Protein AF-A0A1I6ERL6-F1 (afdb_monomer)

Solvent-accessible surface area (backbone atoms only — not comparable to full-atom values): 14043 Å² total; per-residue (Å²): 137,80,92,79,89,78,83,83,81,76,77,77,78,77,74,72,78,71,69,75,66,58,56,30,31,40,30,55,64,28,15,36,24,80,76,56,27,29,33,35,74,80,59,63,54,65,22,35,29,27,46,30,34,65,83,80,44,44,41,40,85,73,50,71,47,82,66,47,78,52,82,74,87,68,70,66,38,72,46,65,22,58,48,33,39,61,53,48,76,40,65,70,61,90,90,59,60,63,69,61,50,42,53,52,53,15,59,40,18,32,42,38,28,37,47,18,27,70,46,43,48,43,65,61,64,59,41,52,53,48,52,50,50,51,38,48,75,74,69,46,59,60,58,73,77,60,33,34,84,42,93,46,36,32,39,40,30,30,40,22,30,29,13,22,56,42,41,44,34,27,42,78,85,41,76,28,32,44,44,86,31,74,39,80,47,73,79,55,98,86,45,66,41,31,39,24,25,60,43,69,62,54,42,76,56,62,92,90,52,46,24,91,70,24,47,34,33,16,28,38,70,46,49,25,36,47,36,63,48,88,98,49,98,52,78,41,68,44,78,53,92,67,77,67,73,56,50,29,60,13,58,73,65,51,126

pLDDT: mean 83.96, std 15.06, range [31.45, 97.5]

Foldseek 3Di:
DDDDDDDDPPPPPPPPPPPPFQEKAKEQQQWQFPFAGGFDPPLDDAQFKWKAQQVVRAIGTQDRWDFAWDDDDWFFAKIKGAQIALIDIDSDDPPDDPVLVRRQQSNQKMKIFHSKTKTFTDPVQVRVQVVCVVCVVVVHDCCVRQVLVDPRIKMKGFGMFIFGQWMFMDGNNDTQLDQADWDWTDSPPRDIHIYGHNDRLIQPADPPDHSVRGRGRHTHIFMWRFYDDPPDPDTGTHGDPDPCSSNSVNVVNYD

Secondary structure (DSSP, 8-state):
------------------PPPPEEEEE-TT-EETTTEEE-TT-PPTTEEEEEETTTTEEEEEEE---EEESSSPPPEEEEEES-B--EEESPPTTS-HHHHHHHHHHHEEEEEEEEEEEEEE-HHHHHHHHHHHHHHTT--HHHHTTTT-TTEEEEEEEEEEE-SEEEEEETTEE--STT-EEEEEEETTEEEEEEESS-----PPTT--TTTSPEEEEEEEEEEEEEPTT-S-EEEEE----GGGHHHHHHH--

Sequence (255 aa):
MLKTFCILACALAASGCVKPAERVTANFQYSNAGNLGTQNAGLFEPGSLFLWDTETNALNFVDVLELTPVGGAPVPADISSSNVASIELSGVPVGANDALIEASVGAMSSFIAKSAVREDYGRLVSALAGYVTELVEDGADPDILLRTRDPDARLVLIRSAVRAKESELRIGGVDASSPDSVVSITLGDGLSLTVRAGSNTSCGVPEGSTAQTSPACFFNVSVFDPEYVEGTPKLQFLQGGTPLDSLAAAFRGVR

Radius of gyration: 25.12 Å; Cα contacts (8 Å, |Δi|>4): 560; chains: 1; bounding box: 57×50×108 Å

Structure (mmCIF, N/CA/C/O backbone):
data_AF-A0A1I6ERL6-F1
#
_entry.id   AF-A0A1I6E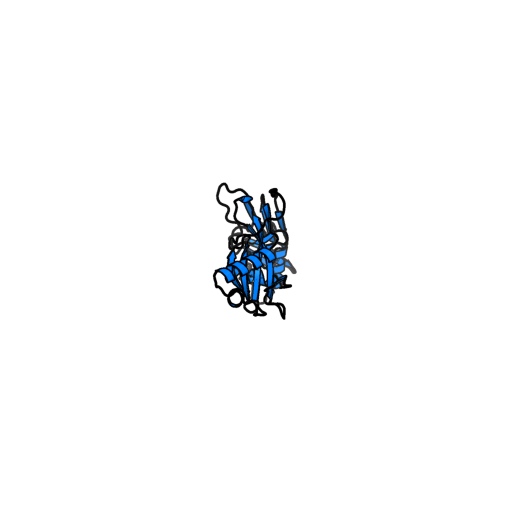RL6-F1
#
loop_
_atom_site.group_PDB
_atom_site.id
_atom_site.type_symbol
_atom_site.label_atom_id
_atom_site.label_alt_id
_atom_site.label_comp_id
_atom_site.label_asym_id
_atom_site.label_entity_id
_atom_site.label_seq_id
_atom_site.pdbx_PDB_ins_code
_atom_site.Cartn_x
_atom_site.Cartn_y
_atom_site.Cartn_z
_atom_site.occupancy
_atom_site.B_iso_or_equiv
_atom_site.auth_seq_id
_atom_site.auth_comp_id
_atom_site.auth_asym_id
_atom_site.auth_atom_id
_atom_site.pdbx_PDB_model_num
ATOM 1 N N . MET A 1 1 ? 31.893 -26.182 -78.649 1.00 38.59 1 MET A N 1
ATOM 2 C CA . MET A 1 1 ? 32.782 -25.631 -77.597 1.00 38.59 1 MET A C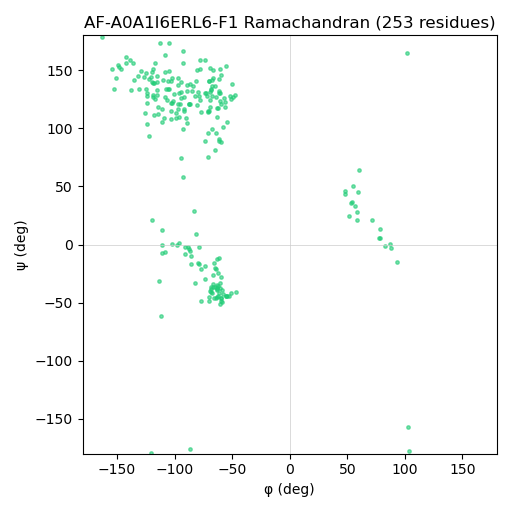A 1
ATOM 3 C C . MET A 1 1 ? 32.577 -24.125 -77.650 1.00 38.59 1 MET A C 1
ATOM 5 O O . MET A 1 1 ? 32.699 -23.594 -78.736 1.00 38.59 1 MET A O 1
ATOM 9 N N . LEU A 1 2 ? 32.080 -23.411 -76.647 1.00 31.45 2 LEU A N 1
ATOM 10 C CA . LEU A 1 2 ? 32.431 -23.391 -75.232 1.00 31.45 2 LEU A CA 1
ATOM 11 C C . LEU A 1 2 ? 31.177 -22.956 -74.441 1.00 31.45 2 LEU A C 1
ATOM 13 O O . LEU A 1 2 ? 30.476 -22.036 -74.853 1.00 31.45 2 LEU A O 1
ATOM 17 N N . LYS A 1 3 ? 30.864 -23.668 -73.355 1.00 36.56 3 LYS A N 1
ATOM 18 C CA . LYS A 1 3 ? 29.782 -23.341 -72.416 1.00 36.56 3 LYS A CA 1
ATOM 19 C C . LYS A 1 3 ? 30.275 -22.232 -71.485 1.00 36.56 3 LYS A C 1
ATOM 21 O O . LYS A 1 3 ? 31.294 -22.440 -70.835 1.00 36.56 3 LYS A O 1
ATOM 26 N N . THR A 1 4 ? 29.525 -21.143 -71.348 1.00 39.53 4 THR A N 1
ATOM 27 C CA . THR A 1 4 ? 29.740 -20.168 -70.271 1.00 39.53 4 THR A CA 1
ATOM 28 C C . THR A 1 4 ? 28.442 -20.005 -69.495 1.00 39.53 4 THR A C 1
ATOM 30 O O . THR A 1 4 ? 27.481 -19.398 -69.958 1.00 39.53 4 THR A O 1
ATOM 33 N N . PHE A 1 5 ? 28.430 -20.637 -68.323 1.00 42.81 5 PHE A N 1
ATOM 34 C CA . PHE A 1 5 ? 27.488 -20.419 -67.235 1.00 42.81 5 PHE A CA 1
ATOM 35 C C . PHE A 1 5 ? 27.669 -18.991 -66.710 1.00 42.81 5 PHE A C 1
ATOM 37 O O . PHE A 1 5 ? 28.780 -18.632 -66.327 1.00 42.81 5 PHE A O 1
ATOM 44 N N . CYS A 1 6 ? 26.593 -18.208 -66.632 1.00 37.62 6 CYS A N 1
ATOM 45 C CA . CYS A 1 6 ? 26.567 -17.006 -65.805 1.00 37.62 6 CYS A CA 1
ATOM 46 C C . CYS A 1 6 ? 25.544 -17.216 -64.690 1.00 37.62 6 CYS A C 1
ATOM 48 O O . CYS A 1 6 ? 24.374 -17.510 -64.926 1.00 37.62 6 CYS A O 1
ATOM 50 N N . ILE A 1 7 ? 26.079 -17.169 -63.478 1.00 41.75 7 ILE A N 1
ATOM 51 C CA . ILE A 1 7 ? 25.496 -17.588 -62.214 1.00 41.75 7 ILE A CA 1
ATOM 52 C C . ILE A 1 7 ? 24.361 -16.638 -61.828 1.00 41.75 7 ILE A C 1
ATOM 54 O O . ILE A 1 7 ? 24.549 -15.427 -61.725 1.00 41.75 7 ILE A O 1
ATOM 58 N N . LEU A 1 8 ? 23.185 -17.222 -61.608 1.00 39.50 8 LEU A N 1
ATOM 59 C CA . LEU A 1 8 ? 22.013 -16.585 -61.027 1.00 39.50 8 LEU A CA 1
ATOM 60 C C . LEU A 1 8 ? 22.330 -16.257 -59.557 1.00 39.50 8 LEU A C 1
ATOM 62 O O . LEU A 1 8 ? 22.298 -17.134 -58.695 1.00 39.50 8 LEU A O 1
ATOM 66 N N . ALA A 1 9 ? 22.696 -15.006 -59.276 1.00 39.81 9 ALA A N 1
ATOM 67 C CA . ALA A 1 9 ? 22.888 -14.511 -57.918 1.00 39.81 9 ALA A CA 1
ATOM 68 C C . ALA A 1 9 ? 21.516 -14.338 -57.249 1.00 39.81 9 ALA A C 1
ATOM 70 O O . ALA A 1 9 ? 20.881 -13.289 -57.329 1.00 39.81 9 ALA A O 1
ATOM 71 N N . CYS A 1 10 ? 21.044 -15.408 -56.612 1.00 38.19 10 CYS A N 1
ATOM 72 C CA . CYS A 1 10 ? 19.901 -15.374 -55.715 1.00 38.19 10 CYS A CA 1
ATOM 73 C C . CYS A 1 10 ? 20.340 -14.632 -54.444 1.00 38.19 10 CYS A C 1
ATOM 75 O O . CYS A 1 10 ? 20.978 -15.208 -53.563 1.00 38.19 10 CYS A O 1
ATOM 77 N N . ALA A 1 11 ? 20.058 -13.331 -54.381 1.00 42.56 11 ALA A N 1
ATOM 78 C CA . ALA A 1 11 ? 20.191 -12.549 -53.163 1.00 42.56 11 ALA A CA 1
ATOM 79 C C . ALA A 1 11 ? 19.196 -13.102 -52.132 1.00 42.56 11 ALA A C 1
ATOM 81 O O . ALA A 1 11 ? 18.008 -12.784 -52.150 1.00 42.56 11 ALA A O 1
ATOM 82 N N . LEU A 1 12 ? 19.688 -13.983 -51.261 1.00 46.19 12 LEU A N 1
ATOM 83 C CA . LEU A 1 12 ? 19.030 -14.377 -50.024 1.00 46.19 12 LEU A CA 1
ATOM 84 C C . LEU A 1 12 ? 18.893 -13.125 -49.155 1.00 46.19 12 LEU A C 1
ATOM 86 O O . LEU A 1 12 ? 19.776 -12.784 -48.371 1.00 46.19 12 LEU A O 1
ATOM 90 N N . ALA A 1 13 ? 17.767 -12.432 -49.307 1.00 42.91 13 ALA A N 1
ATOM 91 C CA . ALA A 1 13 ? 17.236 -11.558 -48.282 1.00 42.91 13 ALA A CA 1
ATOM 92 C C . ALA A 1 13 ? 16.859 -12.440 -47.084 1.00 42.91 13 ALA A C 1
ATOM 94 O O . ALA A 1 13 ? 15.709 -12.836 -46.911 1.00 42.91 13 ALA A O 1
ATOM 95 N N . ALA A 1 14 ? 17.850 -12.781 -46.262 1.00 41.59 14 ALA A N 1
ATOM 96 C CA . ALA A 1 14 ? 17.614 -13.193 -44.893 1.00 41.59 14 ALA A CA 1
ATOM 97 C C . ALA A 1 14 ? 17.180 -11.940 -44.123 1.00 41.59 14 ALA A C 1
ATOM 99 O O . ALA A 1 14 ? 17.954 -11.333 -43.386 1.00 41.59 14 ALA A O 1
ATOM 100 N N . SER A 1 15 ? 15.930 -11.520 -44.333 1.00 42.66 15 SER A N 1
ATOM 101 C CA . SER A 1 15 ? 15.213 -10.735 -43.343 1.00 42.66 15 SER A CA 1
ATOM 102 C C . SER A 1 15 ? 15.110 -11.625 -42.112 1.00 42.66 15 SER A C 1
ATOM 104 O O . SER A 1 15 ? 14.188 -12.431 -41.985 1.00 42.66 15 SER A O 1
ATOM 106 N N . GLY A 1 16 ? 16.113 -11.546 -41.238 1.00 38.44 16 GLY A N 1
ATOM 107 C CA . GLY A 1 16 ? 15.975 -12.025 -39.880 1.00 38.44 16 GLY A CA 1
ATOM 108 C C . GLY A 1 16 ? 14.757 -11.315 -39.316 1.00 38.44 16 GLY A C 1
ATOM 109 O O . GLY A 1 16 ? 14.804 -10.112 -39.067 1.00 38.44 16 GLY A O 1
ATOM 110 N N . CYS A 1 17 ? 13.646 -12.039 -39.188 1.00 40.00 17 CYS A N 1
ATOM 111 C CA . CYS A 1 17 ? 12.559 -11.639 -38.320 1.00 40.00 17 CYS A CA 1
ATOM 112 C C . CYS A 1 17 ? 13.166 -11.556 -36.923 1.00 40.00 17 CYS A C 1
ATOM 114 O O . CYS A 1 17 ? 13.200 -12.545 -36.193 1.00 40.00 17 CYS A O 1
ATOM 116 N N . VAL A 1 18 ? 13.703 -10.387 -36.574 1.00 42.88 18 VAL A N 1
ATOM 117 C CA . VAL A 1 18 ? 13.891 -10.003 -35.186 1.00 42.88 18 VAL A CA 1
ATOM 118 C C . VAL A 1 18 ? 12.483 -10.074 -34.628 1.00 42.88 18 VAL A C 1
ATOM 120 O O . VAL A 1 18 ? 11.646 -9.227 -34.945 1.00 42.88 18 VAL A O 1
ATOM 123 N N . LYS A 1 19 ? 12.173 -11.165 -33.917 1.00 46.22 19 LYS A N 1
ATOM 124 C CA . LYS A 1 19 ? 10.934 -11.231 -33.153 1.00 46.22 19 LYS A CA 1
ATOM 125 C C . LYS A 1 19 ? 10.919 -9.946 -32.325 1.00 46.22 19 LYS A C 1
ATOM 127 O O . LYS A 1 19 ? 11.936 -9.664 -31.685 1.00 46.22 19 LYS A O 1
ATOM 132 N N . PRO A 1 20 ? 9.860 -9.125 -32.409 1.00 51.41 20 PRO A N 1
ATOM 133 C CA . PRO A 1 20 ? 9.780 -7.944 -31.569 1.00 51.41 20 PRO A CA 1
ATOM 134 C C . PRO A 1 20 ? 10.014 -8.414 -30.137 1.00 51.41 20 PRO A C 1
ATOM 136 O O . PRO A 1 20 ? 9.409 -9.405 -29.726 1.00 51.41 20 PRO A O 1
ATOM 139 N N . ALA A 1 21 ? 10.960 -7.776 -29.447 1.00 56.09 21 ALA A N 1
ATOM 140 C CA . ALA A 1 21 ? 11.287 -8.134 -28.079 1.00 56.09 21 ALA A CA 1
ATOM 141 C C . ALA A 1 21 ? 9.984 -8.212 -27.280 1.00 56.09 21 ALA A C 1
ATOM 143 O O . ALA A 1 21 ? 9.148 -7.303 -27.363 1.00 56.09 21 ALA A O 1
ATOM 144 N N . GLU A 1 22 ? 9.775 -9.339 -26.605 1.00 65.88 22 GLU A N 1
ATOM 145 C CA . GLU A 1 22 ? 8.557 -9.575 -25.845 1.00 65.88 22 GLU A CA 1
ATOM 146 C C . GLU A 1 22 ? 8.452 -8.476 -24.785 1.00 65.88 22 GLU A C 1
ATOM 148 O O . GLU A 1 22 ? 9.386 -8.227 -24.016 1.00 65.88 22 GLU A O 1
ATOM 153 N N . ARG A 1 23 ? 7.347 -7.727 -24.848 1.00 81.75 23 ARG A N 1
ATOM 154 C CA . ARG A 1 23 ? 7.124 -6.558 -24.003 1.00 81.75 23 ARG A CA 1
ATOM 155 C C . ARG A 1 23 ? 6.445 -7.010 -22.725 1.00 81.75 23 ARG A C 1
ATOM 157 O O . ARG A 1 23 ? 5.244 -7.265 -22.729 1.00 81.75 23 ARG A O 1
ATOM 164 N N . VAL A 1 24 ? 7.215 -7.057 -21.648 1.00 89.38 24 VAL A N 1
ATOM 165 C CA . VAL A 1 24 ? 6.688 -7.249 -20.299 1.00 89.38 24 VAL A CA 1
ATOM 166 C C . VAL A 1 24 ? 6.277 -5.888 -19.749 1.00 89.38 24 VAL A C 1
ATOM 168 O O . VAL A 1 24 ? 7.022 -4.912 -19.838 1.00 89.38 24 VAL A O 1
ATOM 171 N N . THR A 1 25 ? 5.079 -5.811 -19.187 1.00 91.56 25 THR A N 1
ATOM 172 C CA . THR A 1 25 ? 4.603 -4.618 -18.485 1.00 91.56 25 THR A CA 1
ATOM 173 C C . THR A 1 25 ? 4.686 -4.873 -16.987 1.00 91.56 25 THR A C 1
ATOM 175 O O . THR A 1 25 ? 4.088 -5.827 -16.495 1.00 91.56 25 THR A O 1
ATOM 178 N N . ALA A 1 26 ? 5.437 -4.029 -16.281 1.00 92.19 26 ALA A N 1
ATOM 179 C CA . ALA A 1 26 ? 5.648 -4.104 -14.842 1.00 92.19 26 ALA A CA 1
ATOM 180 C C . ALA A 1 26 ? 4.802 -3.045 -14.124 1.00 92.19 26 ALA A C 1
ATOM 182 O O . ALA A 1 26 ? 5.014 -1.843 -14.300 1.00 92.19 26 ALA A O 1
ATOM 183 N N . ASN A 1 27 ? 3.836 -3.486 -13.326 1.00 92.38 27 ASN A N 1
ATOM 184 C CA . ASN A 1 27 ? 2.996 -2.640 -12.492 1.00 92.38 27 ASN A CA 1
ATOM 185 C C . ASN A 1 27 ? 3.617 -2.494 -11.094 1.00 92.38 27 ASN A C 1
ATOM 187 O O . ASN A 1 27 ? 3.726 -3.454 -10.329 1.00 92.38 27 ASN A O 1
ATOM 191 N N . PHE A 1 28 ? 4.009 -1.263 -10.768 1.00 92.94 28 PHE A N 1
ATOM 192 C CA . PHE A 1 28 ? 4.657 -0.905 -9.506 1.00 92.94 28 PHE A CA 1
ATOM 193 C C . PHE A 1 28 ? 3.679 -0.372 -8.453 1.00 92.94 28 PHE A C 1
ATOM 195 O O . PHE A 1 28 ? 4.112 -0.011 -7.355 1.00 92.94 28 PHE A O 1
ATOM 202 N N . GLN A 1 29 ? 2.378 -0.316 -8.753 1.00 92.31 29 GLN A N 1
ATOM 203 C CA . GLN A 1 29 ? 1.368 0.047 -7.762 1.00 92.31 29 GLN A CA 1
ATOM 204 C C . GLN A 1 29 ? 1.446 -0.913 -6.575 1.00 92.31 29 GLN A C 1
ATOM 206 O O . GLN A 1 29 ? 1.414 -2.132 -6.767 1.00 92.31 29 GLN A O 1
ATOM 211 N N . TYR A 1 30 ? 1.589 -0.359 -5.368 1.00 93.56 30 TYR A N 1
ATOM 212 C CA . TYR A 1 30 ? 1.764 -1.115 -4.121 1.00 93.56 30 TYR A CA 1
ATOM 213 C C . TYR A 1 30 ? 2.986 -2.046 -4.090 1.00 93.56 30 TYR A C 1
ATOM 215 O O . TYR A 1 30 ? 3.044 -2.975 -3.290 1.00 93.56 30 TYR A O 1
ATOM 223 N N . SER A 1 31 ? 3.987 -1.794 -4.936 1.00 93.94 31 SER A N 1
ATOM 224 C CA . SER A 1 31 ? 5.282 -2.474 -4.835 1.00 93.94 31 SER A CA 1
ATOM 225 C C . SER A 1 31 ? 6.014 -2.080 -3.549 1.00 93.94 31 SER A C 1
ATOM 227 O O . SER A 1 31 ? 5.847 -0.969 -3.036 1.00 93.94 31 SER A O 1
ATOM 229 N N . ASN A 1 32 ? 6.829 -2.990 -3.016 1.00 93.44 32 ASN A N 1
ATOM 230 C CA . ASN A 1 32 ? 7.577 -2.772 -1.784 1.00 93.44 32 ASN A CA 1
ATOM 231 C C . ASN A 1 32 ? 8.995 -2.284 -2.093 1.00 93.44 32 ASN A C 1
ATOM 233 O O . ASN A 1 32 ? 9.781 -2.963 -2.754 1.00 93.44 32 ASN A O 1
ATOM 237 N N . ALA A 1 33 ? 9.329 -1.104 -1.587 1.00 92.81 33 ALA A N 1
ATOM 238 C CA . ALA A 1 33 ? 10.652 -0.516 -1.645 1.00 92.81 33 ALA A CA 1
ATOM 239 C C . ALA A 1 33 ? 11.233 -0.490 -0.227 1.00 92.81 33 ALA A C 1
ATOM 241 O O . ALA A 1 33 ? 10.828 0.341 0.579 1.00 92.81 33 ALA A O 1
ATOM 242 N N . GLY A 1 34 ? 12.189 -1.369 0.091 1.00 88.50 34 GLY A N 1
ATOM 243 C CA . GLY A 1 34 ? 12.618 -1.635 1.474 1.00 88.50 34 GLY A CA 1
ATOM 244 C C . GLY A 1 34 ? 12.884 -0.407 2.363 1.00 88.50 34 GLY A C 1
ATOM 245 O O . GLY A 1 34 ? 12.458 -0.382 3.515 1.00 88.50 34 GLY A O 1
ATOM 246 N N . ASN A 1 35 ? 13.522 0.648 1.841 1.00 88.81 35 ASN A N 1
ATOM 247 C CA . ASN A 1 35 ? 13.789 1.866 2.620 1.00 88.81 35 ASN A CA 1
ATOM 248 C C . ASN A 1 35 ? 12.640 2.876 2.631 1.00 88.81 35 ASN A C 1
ATOM 250 O O . ASN A 1 35 ? 12.720 3.844 3.375 1.00 88.81 35 ASN A O 1
ATOM 254 N N . LEU A 1 36 ? 11.601 2.719 1.817 1.00 93.12 36 LEU A N 1
ATOM 255 C CA . LEU A 1 36 ? 10.492 3.671 1.674 1.00 93.12 36 LEU A CA 1
ATOM 256 C C . LEU A 1 36 ? 9.164 3.093 2.187 1.00 93.12 36 LEU A C 1
ATOM 258 O O . LEU A 1 36 ? 8.353 3.832 2.739 1.00 93.12 36 LEU A O 1
ATOM 262 N N . GLY A 1 37 ? 8.981 1.781 2.069 1.00 93.56 37 GLY A N 1
ATOM 263 C CA . GLY A 1 37 ? 7.737 1.066 2.314 1.00 93.56 37 GLY A CA 1
ATOM 264 C C . GLY A 1 37 ? 7.025 0.688 1.014 1.00 93.56 37 GLY A C 1
ATOM 265 O O . GLY A 1 37 ? 7.630 0.575 -0.050 1.00 93.56 37 GLY A O 1
ATOM 266 N N . THR A 1 38 ? 5.719 0.483 1.110 1.00 94.38 38 THR A N 1
ATOM 267 C CA . THR A 1 38 ? 4.823 0.164 -0.006 1.00 94.38 38 THR A CA 1
ATOM 268 C C . THR A 1 38 ? 4.471 1.431 -0.780 1.00 94.38 38 THR A C 1
ATOM 270 O O . THR A 1 38 ? 4.098 2.429 -0.167 1.00 94.38 38 THR A O 1
ATOM 273 N N . GLN A 1 39 ? 4.579 1.412 -2.111 1.00 93.94 39 GLN A N 1
ATOM 274 C CA . GLN A 1 39 ? 4.168 2.531 -2.963 1.00 93.94 39 GLN A CA 1
ATOM 275 C C . GLN A 1 39 ? 2.665 2.797 -2.800 1.00 93.94 39 GLN A C 1
ATOM 277 O O . GLN A 1 39 ? 1.842 1.888 -2.868 1.00 93.94 39 GLN A O 1
ATOM 282 N N . ASN A 1 40 ? 2.298 4.055 -2.577 1.00 93.62 40 ASN A N 1
ATOM 283 C CA . ASN A 1 40 ? 0.930 4.424 -2.244 1.00 93.62 40 ASN A CA 1
ATOM 284 C C . ASN A 1 40 ? 0.123 4.843 -3.478 1.00 93.62 40 ASN A C 1
ATOM 286 O O . ASN A 1 40 ? -0.147 6.025 -3.689 1.00 93.62 40 ASN A O 1
ATOM 290 N N . ALA A 1 41 ? -0.274 3.879 -4.306 1.00 90.56 41 ALA A N 1
ATOM 291 C CA . ALA A 1 41 ? -1.104 4.163 -5.479 1.00 90.56 41 ALA A CA 1
ATOM 292 C C . ALA A 1 41 ? -2.518 4.653 -5.118 1.00 90.56 41 ALA A C 1
ATOM 294 O O . ALA A 1 41 ? -3.127 5.371 -5.906 1.00 90.56 41 ALA A O 1
ATOM 295 N N . GLY A 1 42 ? -3.021 4.279 -3.937 1.00 89.50 42 GLY A N 1
ATOM 296 C CA . GLY A 1 42 ? -4.365 4.624 -3.465 1.00 89.50 42 GLY A CA 1
ATOM 297 C C . GLY A 1 42 ? -4.459 5.953 -2.719 1.00 89.50 42 GLY A C 1
ATOM 298 O O . GLY A 1 42 ? -5.554 6.325 -2.316 1.00 89.50 42 GLY A O 1
ATOM 299 N N . LEU A 1 43 ? -3.335 6.654 -2.519 1.00 89.25 43 LEU A N 1
ATOM 300 C CA . LEU A 1 43 ? -3.257 7.876 -1.707 1.00 89.25 43 LEU A CA 1
ATOM 301 C C . LEU A 1 43 ? -3.829 7.694 -0.289 1.00 89.25 43 LEU A C 1
ATOM 303 O O . LEU A 1 43 ? -4.426 8.607 0.273 1.00 89.25 43 LEU A O 1
ATOM 307 N N . PHE A 1 44 ? -3.642 6.510 0.297 1.00 92.62 44 PHE A N 1
ATOM 308 C CA . PHE A 1 44 ? -4.089 6.235 1.656 1.00 92.62 44 PHE A CA 1
ATOM 309 C C . PHE A 1 44 ? -3.292 7.056 2.671 1.00 92.62 44 PHE A C 1
ATOM 311 O O . PHE A 1 44 ? -2.075 7.215 2.541 1.00 92.62 44 PHE A O 1
ATOM 318 N N . GLU A 1 45 ? -3.973 7.545 3.699 1.00 92.25 45 GLU A N 1
ATOM 319 C CA . GLU A 1 45 ? -3.363 8.339 4.763 1.00 92.25 45 GLU A CA 1
ATOM 320 C C . GLU A 1 45 ? -2.928 7.449 5.943 1.00 92.25 45 GLU A C 1
ATOM 322 O O . GLU A 1 45 ? -3.483 6.357 6.140 1.00 92.25 45 GLU A O 1
ATOM 327 N N . PRO A 1 46 ? -1.953 7.886 6.764 1.00 93.94 46 PRO A N 1
ATOM 328 C CA . PRO A 1 46 ? -1.692 7.266 8.059 1.00 93.94 46 PRO A CA 1
ATOM 329 C C . PRO A 1 46 ? -2.972 7.123 8.882 1.00 93.94 46 PRO A C 1
ATOM 331 O O . PRO A 1 46 ? -3.796 8.031 8.909 1.00 93.94 46 PRO A O 1
ATOM 334 N N . GLY A 1 47 ? -3.136 5.981 9.547 1.00 96.62 47 GLY A N 1
ATOM 335 C CA . GLY A 1 47 ? -4.363 5.661 10.275 1.00 96.62 47 GLY A CA 1
ATOM 336 C C . GLY A 1 47 ? -5.390 4.874 9.468 1.00 96.62 47 GLY A C 1
ATOM 337 O O . GLY A 1 47 ? -6.261 4.268 10.083 1.00 96.62 47 GLY A O 1
ATOM 338 N N . SER A 1 48 ? -5.270 4.805 8.135 1.00 97.50 48 SER A N 1
ATOM 339 C CA . SER A 1 48 ? -6.166 3.971 7.321 1.00 97.50 48 SER A CA 1
ATOM 340 C C . SER A 1 48 ? -6.118 2.519 7.805 1.00 97.50 48 SER A C 1
ATOM 342 O O . SER A 1 48 ? -5.059 1.877 7.787 1.00 97.50 48 SER A O 1
ATOM 344 N N . LEU A 1 49 ? -7.270 2.039 8.260 1.00 97.31 49 LEU A N 1
ATOM 345 C CA . LEU A 1 49 ? -7.521 0.719 8.802 1.00 97.31 49 LEU A CA 1
ATOM 346 C C . LEU A 1 49 ? -8.282 -0.102 7.771 1.00 97.31 49 LEU A C 1
ATOM 348 O O . LEU A 1 49 ? -9.284 0.338 7.206 1.00 97.31 49 LEU A O 1
ATOM 352 N N . PHE A 1 50 ? -7.821 -1.326 7.573 1.00 96.62 50 PHE A N 1
ATOM 353 C CA . PHE A 1 50 ? -8.436 -2.279 6.673 1.00 96.62 50 PHE A CA 1
ATOM 354 C C . PHE A 1 50 ? -8.668 -3.611 7.373 1.00 96.62 50 PHE A C 1
ATOM 356 O O . PHE A 1 50 ? -7.873 -4.031 8.214 1.00 96.62 50 PHE A O 1
ATOM 363 N N . LEU A 1 51 ? -9.721 -4.299 6.950 1.00 95.44 51 LEU A N 1
ATOM 364 C CA . LEU A 1 51 ? -9.970 -5.697 7.249 1.00 95.44 51 LEU A CA 1
ATOM 365 C C . LEU A 1 51 ? -9.476 -6.537 6.074 1.00 95.44 51 LEU A C 1
ATOM 367 O O . LEU A 1 51 ? -9.973 -6.419 4.951 1.00 95.44 51 LEU A O 1
ATOM 371 N N . TRP A 1 52 ? -8.480 -7.368 6.339 1.00 94.81 52 TRP A N 1
ATOM 372 C CA . TRP A 1 52 ? -7.881 -8.281 5.384 1.00 94.81 52 TRP A CA 1
ATOM 373 C C . TRP A 1 52 ? -8.400 -9.691 5.615 1.00 94.81 52 TRP A C 1
ATOM 375 O O . TRP A 1 52 ? -8.241 -10.247 6.697 1.00 94.81 52 TRP A O 1
ATOM 385 N N . ASP A 1 53 ? -9.005 -10.254 4.582 1.00 93.44 53 ASP A N 1
ATOM 386 C CA . ASP A 1 53 ? -9.327 -11.667 4.490 1.00 93.44 53 ASP A CA 1
ATOM 387 C C . ASP A 1 53 ? -8.147 -12.393 3.830 1.00 93.44 53 ASP A C 1
ATOM 389 O O . ASP A 1 53 ? -7.869 -12.191 2.643 1.00 93.44 53 ASP A O 1
ATOM 393 N N . THR A 1 54 ? -7.406 -13.188 4.603 1.00 91.88 54 THR A N 1
ATOM 394 C CA . THR A 1 54 ? -6.187 -13.856 4.130 1.00 91.88 54 THR A CA 1
ATOM 395 C C . THR A 1 54 ? -6.467 -15.075 3.258 1.00 91.88 54 THR A C 1
ATOM 397 O O . THR A 1 54 ? -5.600 -15.449 2.471 1.00 91.88 54 THR A O 1
ATOM 400 N N . GLU A 1 55 ? -7.658 -15.673 3.353 1.00 91.88 55 GLU A N 1
ATOM 401 C CA . GLU A 1 55 ? -8.066 -16.804 2.510 1.00 91.88 55 GLU A CA 1
ATOM 402 C C . GLU A 1 55 ? -8.282 -16.341 1.063 1.00 91.88 55 GLU A C 1
ATOM 404 O O . GLU A 1 55 ? -7.749 -16.918 0.114 1.00 91.88 55 GLU A O 1
ATOM 409 N N . THR A 1 56 ? -9.036 -15.256 0.893 1.00 93.56 56 THR A N 1
ATOM 410 C CA . THR A 1 56 ? -9.370 -14.687 -0.422 1.00 93.56 56 THR A CA 1
ATOM 411 C C . THR A 1 56 ? -8.379 -13.621 -0.893 1.00 93.56 56 THR A C 1
ATOM 413 O O . THR A 1 56 ? -8.445 -13.173 -2.039 1.00 93.56 56 THR A O 1
ATOM 416 N N . ASN A 1 57 ? -7.453 -13.220 -0.019 1.00 93.62 57 ASN A N 1
ATOM 417 C CA . ASN A 1 57 ? -6.536 -12.097 -0.190 1.00 93.62 57 ASN A CA 1
ATOM 418 C C . ASN A 1 57 ? -7.246 -10.768 -0.519 1.00 93.62 57 ASN A C 1
ATOM 420 O O . ASN A 1 57 ? -6.751 -9.965 -1.314 1.00 93.62 57 ASN A O 1
ATOM 424 N N . ALA A 1 58 ? -8.415 -10.542 0.081 1.00 93.94 58 ALA A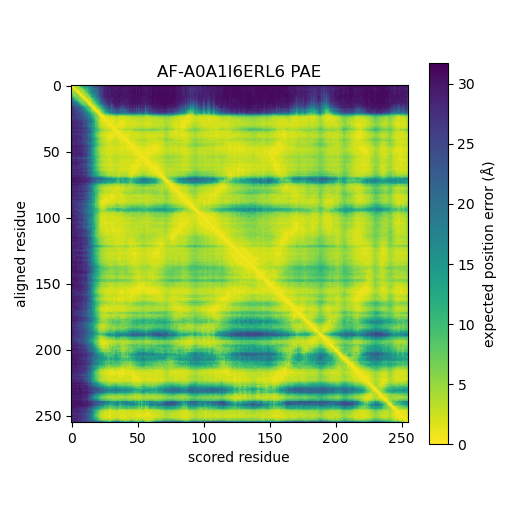 N 1
ATOM 425 C CA . ALA A 1 58 ? -9.231 -9.354 -0.138 1.00 93.94 58 ALA A CA 1
ATOM 426 C C . ALA A 1 58 ? -9.058 -8.350 1.006 1.00 93.94 58 ALA A C 1
ATOM 428 O O . ALA A 1 58 ? -9.204 -8.694 2.179 1.00 93.94 58 ALA A O 1
ATOM 429 N N . LEU A 1 59 ? -8.776 -7.093 0.663 1.00 95.12 59 LEU A N 1
ATOM 430 C CA . LEU A 1 59 ? -8.620 -6.007 1.623 1.00 95.12 59 LEU A CA 1
ATOM 431 C C . LEU A 1 59 ? -9.818 -5.057 1.525 1.00 95.12 59 LEU A C 1
ATOM 433 O O . LEU A 1 59 ? -10.136 -4.572 0.443 1.00 95.12 59 LEU A O 1
ATOM 437 N N . ASN A 1 60 ? -10.476 -4.788 2.649 1.00 95.19 60 ASN A N 1
ATOM 438 C CA . ASN A 1 60 ? -11.633 -3.899 2.719 1.00 95.19 60 ASN A CA 1
ATOM 439 C C . ASN A 1 60 ? -11.314 -2.726 3.637 1.00 95.19 60 ASN A C 1
ATOM 441 O O . ASN A 1 60 ? -10.858 -2.932 4.760 1.00 95.19 60 ASN A O 1
ATOM 445 N N . PHE A 1 61 ? -11.542 -1.503 3.166 1.00 95.50 61 PHE A N 1
ATOM 446 C CA . PHE A 1 61 ? -11.395 -0.314 3.999 1.00 95.50 61 PHE A CA 1
ATOM 447 C C . PHE A 1 61 ? -12.428 -0.329 5.133 1.00 95.50 61 PHE A C 1
ATOM 449 O O . PHE A 1 61 ? -13.592 -0.658 4.904 1.00 95.50 61 PHE A O 1
ATOM 456 N N . VAL A 1 62 ? -11.986 0.017 6.341 1.00 95.25 62 VAL A N 1
ATOM 457 C CA . VAL A 1 62 ? -12.821 0.067 7.545 1.00 95.25 62 VAL A CA 1
ATOM 458 C C . VAL A 1 62 ? -12.987 1.513 7.993 1.00 95.25 62 VAL A C 1
ATOM 460 O O . VAL A 1 62 ? -14.107 2.012 8.005 1.00 95.25 62 VAL A O 1
ATOM 463 N N . ASP A 1 63 ? -11.883 2.182 8.336 1.00 95.81 63 ASP A N 1
ATOM 464 C CA . ASP A 1 63 ? -11.905 3.553 8.857 1.00 95.81 63 ASP A CA 1
ATOM 465 C C . ASP A 1 63 ? -10.522 4.227 8.776 1.00 95.81 63 ASP A C 1
ATOM 467 O O . ASP A 1 63 ? -9.542 3.604 8.365 1.00 95.81 63 ASP A O 1
ATOM 471 N N . VAL A 1 64 ? -10.414 5.490 9.193 1.00 96.44 64 VAL A N 1
ATOM 472 C CA . VAL A 1 64 ? -9.142 6.185 9.439 1.00 96.44 64 VAL A CA 1
ATOM 473 C C . VAL A 1 64 ? -9.015 6.507 10.924 1.00 96.44 64 VAL A C 1
ATOM 475 O O . VAL A 1 64 ? -9.717 7.363 11.452 1.00 96.44 64 VAL A O 1
ATOM 478 N N . LEU A 1 65 ? -8.069 5.855 11.597 1.00 96.25 65 LEU A N 1
ATOM 479 C CA . LEU A 1 65 ? -7.809 6.074 13.016 1.00 96.25 65 LEU A CA 1
ATOM 480 C C . LEU A 1 65 ? -6.933 7.304 13.253 1.00 96.25 65 LEU A C 1
ATOM 482 O O . LEU A 1 65 ? -5.919 7.502 12.579 1.00 96.25 65 LEU A O 1
ATOM 486 N N . GLU A 1 66 ? -7.238 8.065 14.300 1.00 94.06 66 GLU A N 1
ATOM 487 C CA . GLU A 1 66 ? -6.326 9.097 14.785 1.00 94.06 66 GLU A CA 1
ATOM 488 C C . GLU A 1 66 ? -5.104 8.456 15.456 1.00 94.06 66 GLU A C 1
ATOM 490 O O . GLU A 1 66 ? -5.185 7.814 16.507 1.00 94.06 66 GLU A O 1
ATOM 495 N N . LEU A 1 67 ? -3.932 8.635 14.844 1.00 94.50 67 LEU A N 1
ATOM 496 C CA . LEU A 1 67 ? -2.675 8.108 15.366 1.00 94.50 67 LEU A CA 1
ATOM 497 C C . LEU A 1 67 ? -1.812 9.208 15.985 1.00 94.50 67 LEU A C 1
ATOM 499 O O . LEU A 1 67 ? -1.792 10.352 15.539 1.00 94.50 67 LEU A O 1
ATOM 503 N N . THR A 1 68 ? -1.020 8.840 16.994 1.00 91.50 68 THR A N 1
ATOM 504 C CA . THR A 1 68 ? -0.061 9.761 17.620 1.00 91.50 68 THR A CA 1
ATOM 505 C C . THR A 1 68 ? 1.280 9.726 16.876 1.00 91.50 68 THR A C 1
ATOM 507 O O . THR A 1 68 ? 1.905 8.658 16.841 1.00 91.50 68 THR A O 1
ATOM 510 N N . PRO A 1 69 ? 1.765 10.857 16.327 1.00 90.81 69 PRO A N 1
ATOM 511 C CA . PRO A 1 69 ? 3.087 10.928 15.712 1.00 90.81 69 PRO A CA 1
ATOM 512 C C . PRO A 1 69 ? 4.202 10.578 16.703 1.00 90.81 69 PRO A C 1
ATOM 514 O O . PRO A 1 69 ? 4.131 10.900 17.892 1.00 90.81 69 PRO A O 1
ATOM 517 N N . VAL A 1 70 ? 5.256 9.942 16.203 1.00 90.44 70 VAL A N 1
ATOM 518 C CA . VAL A 1 70 ? 6.466 9.603 16.953 1.00 90.44 70 VAL A CA 1
ATOM 519 C C . VAL A 1 70 ? 7.641 10.375 16.372 1.00 90.44 70 VAL A C 1
ATOM 521 O O . VAL A 1 70 ? 7.871 10.373 15.168 1.00 90.44 70 VAL A O 1
ATOM 524 N N . GLY A 1 71 ? 8.428 10.991 17.252 1.00 81.12 71 GLY A N 1
ATOM 525 C CA . GLY A 1 71 ? 9.639 11.718 16.878 1.00 81.12 71 GLY A CA 1
ATOM 526 C C . GLY A 1 71 ? 9.476 13.237 16.899 1.00 81.12 71 GLY A C 1
ATOM 527 O O . GLY A 1 71 ? 8.455 13.776 17.323 1.00 81.12 71 GLY A O 1
ATOM 528 N N . GLY A 1 72 ? 10.554 13.928 16.523 1.00 73.31 72 GLY A N 1
ATOM 529 C CA . GLY A 1 72 ? 10.586 15.387 16.405 1.00 73.31 72 GLY A CA 1
ATOM 530 C C . GLY A 1 72 ? 10.124 15.871 15.031 1.00 73.31 72 GLY A C 1
ATOM 531 O O . GLY A 1 72 ? 9.750 15.075 14.174 1.00 73.31 72 GLY A O 1
ATOM 532 N N . ALA A 1 73 ? 10.193 17.187 14.807 1.00 74.56 73 ALA A N 1
ATOM 533 C CA . ALA A 1 73 ? 9.894 17.771 13.502 1.00 74.56 73 ALA A CA 1
ATOM 534 C C . ALA A 1 73 ? 10.783 17.130 12.413 1.00 74.56 73 ALA A C 1
ATOM 536 O O . ALA A 1 73 ? 12.012 17.169 12.541 1.00 74.56 73 ALA A O 1
ATOM 537 N N . PRO A 1 74 ? 10.199 16.528 11.363 1.00 77.50 74 PRO A N 1
ATOM 538 C CA . PRO A 1 74 ? 10.976 15.805 10.371 1.00 77.50 74 PRO A CA 1
ATOM 539 C C . PRO A 1 74 ? 11.816 16.759 9.516 1.00 77.50 74 PRO A C 1
ATOM 541 O O . PRO A 1 74 ? 11.356 17.831 9.114 1.00 77.50 74 PRO A O 1
ATOM 544 N N . VAL A 1 75 ? 13.048 16.347 9.207 1.00 82.94 75 VAL A N 1
ATOM 545 C CA . VAL A 1 75 ? 13.956 17.079 8.314 1.00 82.94 75 VAL A CA 1
ATOM 546 C C . VAL A 1 75 ? 13.850 16.479 6.909 1.00 82.94 75 VAL A C 1
ATOM 548 O O . VAL A 1 75 ? 14.126 15.287 6.762 1.00 82.94 75 VAL A O 1
ATOM 551 N N . PRO A 1 76 ? 13.470 17.264 5.881 1.00 88.75 76 PRO A N 1
ATOM 552 C CA . PRO A 1 76 ? 13.398 16.766 4.513 1.00 88.75 76 PRO A CA 1
ATOM 553 C C . PRO A 1 76 ? 14.757 16.282 4.001 1.00 88.75 76 PRO A C 1
ATOM 555 O O . PRO A 1 76 ? 15.756 16.994 4.115 1.00 88.75 76 PRO A O 1
ATOM 558 N N . ALA A 1 77 ? 14.783 15.096 3.398 1.00 90.81 77 ALA A N 1
ATOM 559 C CA . ALA A 1 77 ? 15.971 14.518 2.782 1.00 90.81 77 ALA A CA 1
ATOM 560 C C . ALA A 1 77 ? 15.593 13.622 1.601 1.00 90.81 77 ALA A C 1
ATOM 562 O O . ALA A 1 77 ? 14.498 13.069 1.553 1.00 90.81 77 ALA A O 1
ATOM 563 N N . ASP A 1 78 ? 16.506 13.447 0.652 1.00 92.50 78 ASP A N 1
ATOM 564 C CA . ASP A 1 78 ? 16.305 12.468 -0.413 1.00 92.50 78 ASP A CA 1
ATOM 565 C C . ASP A 1 78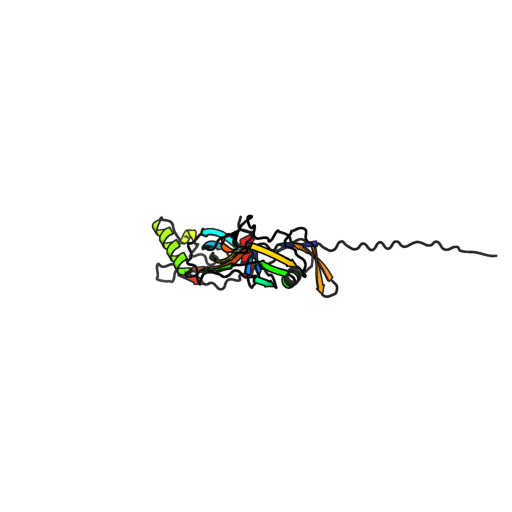 ? 16.442 11.054 0.162 1.00 92.50 78 ASP A C 1
ATOM 567 O O . ASP A 1 78 ? 17.438 10.725 0.811 1.00 92.50 78 ASP A O 1
ATOM 571 N N . ILE A 1 79 ? 15.442 10.208 -0.082 1.00 93.06 79 ILE A N 1
ATOM 572 C CA . ILE A 1 79 ? 15.433 8.813 0.361 1.00 93.06 79 ILE A CA 1
ATOM 573 C C . ILE A 1 79 ? 15.364 7.934 -0.879 1.00 93.06 79 ILE A C 1
ATOM 575 O O . ILE A 1 79 ? 14.481 8.093 -1.720 1.00 93.06 79 ILE A O 1
ATOM 579 N N . SER A 1 80 ? 16.294 6.990 -0.993 1.00 92.94 80 SER A N 1
ATOM 580 C CA . SER A 1 80 ? 16.320 6.035 -2.098 1.00 92.94 80 SER A CA 1
ATOM 581 C C . SER A 1 80 ? 16.208 4.600 -1.604 1.00 92.94 80 SER A C 1
ATOM 583 O O . SER A 1 80 ? 16.663 4.247 -0.510 1.00 92.94 80 SER A O 1
ATOM 585 N N . SER A 1 81 ? 15.590 3.766 -2.433 1.00 94.75 81 SER A N 1
ATOM 586 C CA . SER A 1 81 ? 15.490 2.330 -2.220 1.00 94.75 81 SER A CA 1
ATOM 587 C C . SER A 1 81 ? 15.733 1.604 -3.532 1.00 94.75 81 SER A C 1
ATOM 589 O O . SER A 1 81 ? 15.143 1.955 -4.549 1.00 94.75 81 SER A O 1
ATOM 591 N N . SER A 1 82 ? 16.574 0.579 -3.501 1.00 93.88 82 SER A N 1
ATOM 592 C CA . SER A 1 82 ? 16.766 -0.383 -4.589 1.00 93.88 82 SER A CA 1
ATOM 593 C C . SER A 1 82 ? 16.098 -1.715 -4.247 1.00 93.88 82 SER A C 1
ATOM 595 O O . SER A 1 82 ? 15.642 -1.894 -3.116 1.00 93.88 82 SER A O 1
ATOM 597 N N . ASN A 1 83 ? 16.079 -2.644 -5.208 1.00 92.00 83 ASN A N 1
ATOM 598 C CA . ASN A 1 83 ? 15.505 -3.985 -5.058 1.00 92.00 83 ASN A CA 1
ATOM 599 C C . ASN A 1 83 ? 14.012 -3.923 -4.718 1.00 92.00 83 ASN A C 1
ATOM 601 O O . ASN A 1 83 ? 13.588 -4.291 -3.624 1.00 92.00 83 ASN A O 1
ATOM 605 N N . VAL A 1 84 ? 13.228 -3.393 -5.654 1.00 93.81 84 VAL A N 1
ATOM 606 C CA . VAL A 1 84 ? 11.777 -3.268 -5.489 1.00 93.81 84 VAL A CA 1
ATOM 607 C C . VAL A 1 84 ? 11.128 -4.646 -5.630 1.00 93.81 84 VAL A C 1
ATOM 609 O O . VAL A 1 84 ? 11.408 -5.356 -6.589 1.00 93.81 84 VAL A O 1
ATOM 612 N N . ALA A 1 85 ? 10.269 -5.021 -4.688 1.00 93.38 85 ALA A N 1
ATOM 613 C CA . ALA A 1 85 ? 9.576 -6.308 -4.656 1.00 93.38 85 ALA A CA 1
ATOM 614 C C . ALA A 1 85 ? 8.063 -6.156 -4.873 1.00 93.38 85 ALA A C 1
ATOM 616 O O . ALA A 1 85 ? 7.533 -5.039 -4.897 1.00 93.38 85 ALA A O 1
ATOM 617 N N . SER A 1 86 ? 7.369 -7.291 -4.996 1.00 91.94 86 SER A N 1
ATOM 618 C CA . SER A 1 86 ? 5.913 -7.366 -5.156 1.00 91.94 86 SER A CA 1
ATOM 619 C C . SER A 1 86 ? 5.433 -6.624 -6.404 1.00 91.94 86 SER A C 1
ATOM 621 O O . SER A 1 86 ? 4.478 -5.848 -6.344 1.00 91.94 86 SER A O 1
ATOM 623 N N . ILE A 1 87 ? 6.116 -6.820 -7.530 1.00 92.94 87 ILE A N 1
ATOM 624 C CA . ILE A 1 87 ? 5.806 -6.164 -8.806 1.00 92.94 87 ILE A CA 1
ATOM 625 C C . ILE A 1 87 ? 4.859 -7.077 -9.580 1.00 92.94 87 ILE A C 1
ATOM 627 O O . ILE A 1 87 ? 5.158 -8.243 -9.806 1.00 92.94 87 ILE A O 1
ATOM 631 N N . GLU A 1 88 ? 3.721 -6.556 -10.027 1.00 93.00 88 GLU A N 1
ATOM 632 C CA . GLU A 1 88 ? 2.828 -7.339 -10.883 1.00 93.00 88 GLU A CA 1
ATOM 633 C C . GLU A 1 88 ? 3.312 -7.279 -12.335 1.00 93.00 88 GLU A C 1
ATOM 635 O O . GLU A 1 88 ? 3.537 -6.202 -12.890 1.00 93.00 88 GLU A O 1
ATOM 640 N N . LEU A 1 89 ? 3.473 -8.444 -12.961 1.00 92.31 89 LEU A N 1
ATOM 641 C CA . LEU A 1 89 ? 3.899 -8.559 -14.349 1.00 92.31 89 LEU A CA 1
ATOM 642 C C . LEU A 1 89 ? 2.728 -8.947 -15.250 1.00 92.31 89 LEU A C 1
ATOM 644 O O . LEU A 1 89 ? 1.913 -9.801 -14.916 1.00 92.31 89 LEU A O 1
ATOM 648 N N . SER A 1 90 ? 2.682 -8.361 -16.443 1.00 90.94 90 SER A N 1
ATOM 649 C CA . SER A 1 90 ? 1.759 -8.761 -17.507 1.00 90.94 90 SER A CA 1
ATOM 650 C C . SER A 1 90 ? 2.464 -8.813 -18.859 1.00 90.94 90 SER A C 1
ATOM 652 O O . SER A 1 90 ? 3.506 -8.187 -19.067 1.00 90.94 90 SER A O 1
ATOM 654 N N . GLY A 1 91 ? 1.914 -9.601 -19.787 1.00 87.00 91 GLY A N 1
ATOM 655 C CA . GLY A 1 91 ? 2.561 -9.868 -21.077 1.00 87.00 91 GLY A CA 1
ATOM 656 C C . GLY A 1 91 ? 3.791 -10.775 -20.971 1.00 87.00 91 GLY A C 1
ATOM 657 O O . GLY A 1 91 ? 4.637 -10.757 -21.863 1.00 87.00 91 GLY A O 1
ATOM 658 N N . VAL A 1 92 ? 3.903 -11.551 -19.886 1.00 85.88 92 VAL A N 1
ATOM 659 C CA . VAL A 1 92 ? 4.991 -12.513 -19.700 1.00 85.88 92 VAL A CA 1
ATOM 660 C C . VAL A 1 92 ? 4.850 -13.661 -20.716 1.00 85.88 92 VAL A C 1
ATOM 662 O O . VAL A 1 92 ? 3.739 -14.168 -20.909 1.00 85.88 92 VAL A O 1
ATOM 665 N N . PRO A 1 93 ? 5.931 -14.066 -21.407 1.00 80.06 93 PRO A N 1
ATOM 666 C CA . PRO A 1 93 ? 5.872 -15.127 -22.411 1.00 80.06 93 PRO A CA 1
ATOM 667 C C . PRO A 1 93 ? 5.441 -16.470 -21.817 1.00 80.06 93 PRO A C 1
ATOM 669 O O . PRO A 1 93 ? 5.861 -16.848 -20.725 1.00 80.06 93 PRO A O 1
ATOM 672 N N . VAL A 1 94 ? 4.645 -17.237 -22.566 1.00 78.19 94 VAL A N 1
ATOM 673 C CA . VAL A 1 94 ? 4.191 -18.566 -22.129 1.00 78.19 94 VAL A CA 1
ATOM 674 C C . VAL A 1 94 ? 5.395 -19.484 -21.901 1.00 78.19 94 VAL A C 1
ATOM 676 O O . VAL A 1 94 ? 6.189 -19.712 -22.812 1.00 78.19 94 VAL A O 1
ATOM 679 N N . GLY A 1 95 ? 5.503 -20.041 -20.693 1.00 77.25 95 GLY A N 1
ATOM 680 C CA . GLY A 1 95 ? 6.605 -20.921 -20.294 1.00 77.25 95 GLY A CA 1
ATOM 681 C C . GLY A 1 95 ? 7.834 -20.194 -19.740 1.00 77.25 95 GLY A C 1
ATOM 682 O O . GLY A 1 95 ? 8.801 -20.862 -19.372 1.00 77.25 95 GLY A O 1
ATOM 683 N N . ALA A 1 96 ? 7.811 -18.860 -19.656 1.00 81.56 96 ALA A N 1
ATOM 684 C CA . ALA A 1 96 ? 8.797 -18.113 -18.887 1.00 81.56 96 ALA A CA 1
ATOM 685 C C . ALA A 1 96 ? 8.539 -18.255 -17.376 1.00 81.56 96 ALA A C 1
ATOM 687 O O . ALA A 1 96 ? 7.448 -18.616 -16.940 1.00 81.56 96 ALA A O 1
ATOM 688 N N . ASN A 1 97 ? 9.575 -18.013 -16.572 1.00 87.19 97 ASN A N 1
ATOM 689 C CA . ASN A 1 97 ? 9.480 -18.063 -15.117 1.00 87.19 97 ASN A CA 1
ATOM 690 C C . ASN A 1 97 ? 9.175 -16.661 -14.574 1.00 87.19 97 ASN A C 1
ATOM 692 O O . ASN A 1 97 ? 10.088 -15.846 -14.435 1.00 87.19 97 ASN A O 1
ATOM 696 N N . ASP A 1 98 ? 7.905 -16.400 -14.269 1.00 87.81 98 ASP A N 1
ATOM 697 C CA . ASP A 1 98 ? 7.415 -15.110 -13.769 1.00 87.81 98 ASP A CA 1
ATOM 698 C C . ASP A 1 98 ? 8.203 -14.627 -12.548 1.00 87.81 98 ASP A C 1
ATOM 700 O O . ASP A 1 98 ? 8.642 -13.482 -12.525 1.00 87.81 98 ASP A O 1
ATOM 704 N N . ALA A 1 99 ? 8.482 -15.513 -11.587 1.00 88.12 99 ALA A N 1
ATOM 705 C CA . ALA A 1 99 ? 9.223 -15.167 -10.374 1.00 88.12 99 ALA A CA 1
ATOM 706 C C . ALA A 1 99 ? 10.671 -14.744 -10.673 1.00 88.12 99 ALA A C 1
ATOM 708 O O . ALA A 1 99 ? 11.201 -13.825 -10.048 1.00 88.12 99 ALA A O 1
ATOM 709 N N . LEU A 1 100 ? 11.321 -15.379 -11.656 1.00 88.88 100 LEU A N 1
ATOM 710 C CA . LEU A 1 100 ? 12.658 -14.975 -12.100 1.00 88.88 100 LEU A CA 1
ATOM 711 C C . LEU A 1 100 ? 12.628 -13.603 -12.785 1.00 88.88 100 LEU A C 1
ATOM 713 O O . LEU A 1 100 ? 13.526 -12.784 -12.568 1.00 88.88 100 LEU A O 1
ATOM 717 N N . ILE A 1 101 ? 11.616 -13.353 -13.620 1.00 89.69 101 ILE A N 1
ATOM 718 C CA . ILE A 1 101 ? 11.457 -12.070 -14.309 1.00 89.69 101 ILE A CA 1
ATOM 719 C C . ILE A 1 101 ? 11.168 -10.972 -13.290 1.00 89.69 101 ILE A C 1
ATOM 721 O O . ILE A 1 101 ? 11.816 -9.930 -13.340 1.00 89.69 101 ILE A O 1
ATOM 725 N N . GLU A 1 102 ? 10.266 -11.216 -12.342 1.00 91.50 102 GLU A N 1
ATOM 726 C CA . GLU A 1 102 ? 9.922 -10.275 -11.278 1.00 91.50 102 GLU A CA 1
ATOM 727 C C . GLU A 1 102 ? 11.159 -9.931 -10.453 1.00 91.50 102 GLU A C 1
ATOM 729 O O . GLU A 1 102 ? 11.489 -8.756 -10.307 1.00 91.50 102 GLU A O 1
ATOM 734 N N . ALA A 1 103 ? 11.910 -10.943 -10.007 1.00 90.69 103 ALA A N 1
ATOM 735 C CA . ALA A 1 103 ? 13.147 -10.742 -9.261 1.00 90.69 103 ALA A CA 1
ATOM 736 C C . ALA A 1 103 ? 14.183 -9.934 -10.060 1.00 90.69 103 ALA A C 1
ATOM 738 O O . ALA A 1 103 ? 14.854 -9.064 -9.506 1.00 90.69 103 ALA A O 1
ATOM 739 N N . SER A 1 104 ? 14.299 -10.181 -11.368 1.00 91.56 104 SER A N 1
ATOM 740 C CA . SER A 1 104 ? 15.248 -9.472 -12.234 1.00 91.56 104 SER A CA 1
ATOM 741 C C . SER A 1 104 ? 14.846 -8.015 -12.464 1.00 91.56 104 SER A C 1
ATOM 743 O O . SER A 1 104 ? 15.681 -7.116 -12.349 1.00 91.56 104 SER A O 1
ATOM 745 N N . VAL A 1 105 ? 13.564 -7.761 -12.752 1.00 92.12 105 VAL A N 1
ATOM 746 C CA . VAL A 1 105 ? 13.013 -6.403 -12.862 1.00 92.12 105 VAL A CA 1
ATOM 747 C C . VAL A 1 105 ? 13.198 -5.671 -11.537 1.00 92.12 105 VAL A C 1
ATOM 749 O O . VAL A 1 105 ? 13.721 -4.558 -11.524 1.00 92.12 105 VAL A O 1
ATOM 752 N N . GLY A 1 106 ? 12.830 -6.306 -10.426 1.00 93.50 106 GLY A N 1
ATOM 753 C CA . GLY A 1 106 ? 12.919 -5.756 -9.081 1.00 93.50 106 GLY A CA 1
ATOM 754 C C . GLY A 1 106 ? 14.337 -5.380 -8.669 1.00 93.50 106 GLY A C 1
ATOM 755 O O . GLY A 1 106 ? 14.568 -4.258 -8.217 1.00 93.50 106 GLY A O 1
ATOM 756 N N . ALA A 1 107 ? 15.311 -6.260 -8.918 1.00 93.19 107 ALA A N 1
ATOM 757 C CA . ALA A 1 107 ? 16.728 -6.004 -8.656 1.00 93.19 107 ALA A CA 1
ATOM 758 C C . ALA A 1 107 ? 17.278 -4.808 -9.453 1.00 93.19 107 ALA A C 1
ATOM 760 O O . ALA A 1 107 ? 18.138 -4.070 -8.971 1.00 93.19 107 ALA A O 1
ATOM 761 N N . MET A 1 108 ? 16.770 -4.589 -10.669 1.00 93.12 108 MET A N 1
ATOM 762 C CA . MET A 1 108 ? 17.142 -3.445 -11.507 1.00 93.12 108 MET A CA 1
ATOM 763 C C . MET A 1 108 ? 16.312 -2.187 -11.231 1.00 93.12 108 MET A C 1
ATOM 765 O O . MET A 1 108 ? 16.600 -1.138 -11.816 1.00 93.12 108 MET A O 1
ATOM 769 N N . SER A 1 109 ? 15.296 -2.281 -10.374 1.00 94.19 109 SER A N 1
ATOM 770 C CA . SER A 1 109 ? 14.374 -1.191 -10.079 1.00 94.19 109 SER A CA 1
ATOM 771 C C . SER A 1 109 ? 14.771 -0.441 -8.812 1.00 94.19 109 SER A C 1
ATOM 773 O O . SER A 1 109 ? 15.239 -1.023 -7.827 1.00 94.19 109 SER A O 1
ATOM 775 N N . SER A 1 110 ? 14.565 0.872 -8.821 1.00 94.94 110 SER A N 1
ATOM 776 C CA . SER A 1 110 ? 14.746 1.719 -7.649 1.00 94.94 110 SER A CA 1
ATOM 777 C C . SER A 1 110 ? 13.757 2.873 -7.616 1.00 94.94 110 SER A C 1
ATOM 779 O O . SER A 1 110 ? 13.327 3.380 -8.648 1.00 94.94 110 SER A O 1
ATOM 781 N N . PHE A 1 111 ? 13.430 3.305 -6.404 1.00 94.88 111 PHE A N 1
ATOM 782 C CA . PHE A 1 111 ? 12.678 4.523 -6.150 1.00 94.88 111 PHE A CA 1
ATOM 783 C C . PHE A 1 111 ? 13.572 5.571 -5.505 1.00 94.88 111 PHE A C 1
ATOM 785 O O . PHE A 1 111 ? 14.389 5.259 -4.633 1.00 94.88 111 PHE A O 1
ATOM 792 N N . ILE A 1 112 ? 13.379 6.824 -5.905 1.00 93.12 112 ILE A N 1
ATOM 793 C CA . ILE A 1 112 ? 13.992 7.995 -5.285 1.00 93.12 112 ILE A CA 1
ATOM 794 C C . ILE A 1 112 ? 12.870 8.958 -4.911 1.00 93.12 112 ILE A C 1
ATOM 796 O O . ILE A 1 112 ? 12.209 9.515 -5.781 1.00 93.12 112 ILE A O 1
ATOM 800 N N . ALA A 1 113 ? 12.664 9.156 -3.614 1.00 92.62 113 ALA A N 1
ATOM 801 C CA . ALA A 1 113 ? 11.753 10.149 -3.070 1.00 92.62 113 ALA A CA 1
ATOM 802 C C . ALA A 1 113 ? 12.558 11.412 -2.729 1.00 92.62 113 ALA A C 1
ATOM 804 O O . ALA A 1 113 ? 13.377 11.397 -1.807 1.00 92.62 113 ALA A O 1
ATOM 805 N N . LYS A 1 114 ? 12.366 12.491 -3.494 1.00 91.06 114 LYS A N 1
ATOM 806 C CA . LYS A 1 114 ? 13.134 13.738 -3.356 1.00 91.06 114 LYS A CA 1
ATOM 807 C C . LYS A 1 114 ? 12.505 14.660 -2.321 1.00 91.06 114 LYS A C 1
ATOM 809 O O . LYS A 1 114 ? 11.285 14.855 -2.303 1.00 91.06 114 LYS A O 1
ATOM 814 N N . SER A 1 115 ? 13.355 15.276 -1.498 1.00 90.75 115 SER A N 1
ATOM 815 C CA . SER A 1 115 ? 12.947 16.118 -0.367 1.00 90.75 115 SER A CA 1
ATOM 816 C C . SER A 1 115 ? 11.885 15.426 0.491 1.00 90.75 115 SER A C 1
ATOM 818 O O . SER A 1 115 ? 10.871 16.025 0.825 1.00 90.75 115 SER A O 1
ATOM 820 N N . ALA A 1 116 ? 12.073 14.142 0.775 1.00 91.81 116 ALA A N 1
ATOM 821 C CA . ALA A 1 116 ? 11.100 13.320 1.463 1.00 91.81 116 ALA A CA 1
ATOM 822 C C . ALA A 1 116 ? 11.133 13.525 2.980 1.00 91.81 116 ALA A C 1
ATOM 824 O O . ALA A 1 116 ? 12.167 13.808 3.583 1.00 91.81 116 ALA A O 1
ATOM 825 N N . VAL A 1 117 ? 9.973 13.346 3.594 1.00 92.25 117 VAL A N 1
ATOM 826 C CA . VAL A 1 117 ? 9.728 13.399 5.029 1.00 92.25 117 VAL A CA 1
ATOM 827 C C . VAL A 1 117 ? 9.096 12.079 5.435 1.00 92.25 117 VAL A C 1
ATOM 829 O O . VAL A 1 117 ? 8.111 11.648 4.837 1.00 92.25 117 VAL A O 1
ATOM 832 N N . ARG A 1 118 ? 9.674 11.439 6.452 1.00 92.00 118 ARG A N 1
ATOM 833 C CA . ARG A 1 118 ? 9.083 10.265 7.090 1.00 92.00 118 ARG A CA 1
ATOM 834 C C . ARG A 1 118 ? 8.284 10.688 8.311 1.00 92.00 118 ARG A C 1
ATOM 836 O O . ARG A 1 118 ? 8.794 11.410 9.164 1.00 92.00 118 ARG A O 1
ATOM 843 N N . GLU A 1 119 ? 7.069 10.179 8.385 1.00 92.56 119 GLU A N 1
ATOM 844 C CA . GLU A 1 119 ? 6.162 10.319 9.512 1.00 92.56 119 GLU A CA 1
ATOM 845 C C . GLU A 1 119 ? 5.904 8.920 10.055 1.00 92.56 119 GLU A C 1
ATOM 847 O O . GLU A 1 119 ? 5.288 8.097 9.379 1.00 92.56 119 GLU A O 1
ATOM 852 N N . ASP A 1 120 ? 6.406 8.635 11.253 1.00 93.50 120 ASP A N 1
ATOM 853 C CA . ASP A 1 120 ? 6.148 7.380 11.951 1.00 93.50 120 ASP A CA 1
ATOM 854 C C . ASP A 1 120 ? 5.121 7.623 13.056 1.00 93.50 120 ASP A C 1
ATOM 856 O O . ASP A 1 120 ? 5.167 8.640 13.750 1.00 93.50 120 ASP A O 1
ATOM 860 N N . TYR A 1 121 ? 4.202 6.680 13.242 1.00 94.31 121 TYR A N 1
ATOM 861 C CA . TYR A 1 121 ? 3.146 6.776 14.241 1.00 94.31 121 TYR A CA 1
ATOM 862 C C . TYR A 1 121 ? 3.220 5.615 15.230 1.00 94.31 121 TYR A C 1
ATOM 864 O O . TYR A 1 121 ? 3.587 4.485 14.900 1.00 94.31 121 TYR A O 1
ATOM 872 N N . GLY A 1 122 ? 2.890 5.917 16.482 1.00 91.62 122 GLY A N 1
ATOM 873 C CA . GLY A 1 122 ? 3.010 5.008 17.614 1.00 91.62 122 GLY A CA 1
ATOM 874 C C . GLY A 1 122 ? 1.674 4.751 18.290 1.00 91.62 122 GLY A C 1
ATOM 875 O O . GLY A 1 122 ? 0.640 5.278 17.893 1.00 91.62 122 GLY A O 1
ATOM 876 N N . ARG A 1 123 ? 1.712 3.938 19.356 1.00 92.44 123 ARG A N 1
ATOM 877 C CA . ARG A 1 123 ? 0.534 3.590 20.177 1.00 92.44 123 ARG A CA 1
ATOM 878 C C . ARG A 1 123 ? -0.617 2.961 19.375 1.00 92.44 123 ARG A C 1
ATOM 880 O O . ARG A 1 123 ? -1.777 3.111 19.734 1.00 92.44 123 ARG A O 1
ATOM 887 N N . LEU A 1 124 ? -0.279 2.203 18.333 1.00 94.69 124 LEU A N 1
ATOM 888 C CA . LEU A 1 124 ? -1.234 1.600 17.395 1.00 94.69 124 LEU A CA 1
ATOM 889 C C . LEU A 1 124 ? -2.299 0.739 18.093 1.00 94.69 124 LEU A C 1
ATOM 891 O O . LEU A 1 124 ? -3.483 0.878 17.820 1.00 94.69 124 LEU A O 1
ATOM 895 N N . VAL A 1 125 ? -1.886 -0.091 19.058 1.00 93.69 125 VAL A N 1
ATOM 896 C CA . VAL A 1 125 ? -2.809 -0.928 19.848 1.00 93.69 125 VAL A CA 1
ATOM 897 C C . VAL A 1 125 ? -3.774 -0.076 20.675 1.00 93.69 125 VAL A C 1
ATOM 899 O O . VAL A 1 125 ? -4.939 -0.427 20.813 1.00 93.69 125 VAL A O 1
ATOM 902 N N . SER A 1 126 ? -3.314 1.057 21.215 1.00 94.00 126 SER A N 1
ATOM 903 C CA . SER A 1 126 ? -4.184 1.975 21.955 1.00 94.00 126 SER A CA 1
ATOM 904 C C . SER A 1 126 ? -5.199 2.655 21.039 1.00 94.00 126 SER A C 1
ATOM 906 O O . SER A 1 126 ? -6.343 2.799 21.449 1.00 94.00 126 SER A O 1
ATOM 908 N N . ALA A 1 127 ? -4.807 3.026 19.816 1.00 95.31 127 ALA A N 1
ATOM 909 C CA . ALA A 1 127 ? -5.728 3.583 18.825 1.00 95.31 127 ALA A CA 1
ATOM 910 C C . ALA A 1 127 ? -6.810 2.564 18.429 1.00 95.31 127 ALA A C 1
ATOM 912 O O . ALA A 1 127 ? -7.992 2.884 18.458 1.00 95.31 127 ALA A O 1
ATOM 913 N N . LEU A 1 128 ? -6.424 1.309 18.168 1.00 95.12 128 LEU A N 1
ATOM 914 C CA . LEU A 1 128 ? -7.368 0.220 17.888 1.00 95.12 128 LEU A CA 1
ATOM 915 C C . LEU A 1 128 ? -8.323 -0.050 19.063 1.00 95.12 128 LEU A C 1
ATOM 917 O O . LEU A 1 128 ? -9.517 -0.247 18.864 1.00 95.12 128 LEU A O 1
ATOM 921 N N . ALA A 1 129 ? -7.817 -0.038 20.298 1.00 93.31 129 ALA A N 1
ATOM 922 C CA . ALA A 1 129 ? -8.654 -0.204 21.486 1.00 93.31 129 ALA A CA 1
ATOM 923 C C . ALA A 1 129 ? -9.627 0.972 21.693 1.00 93.31 129 ALA A C 1
ATOM 925 O O . ALA A 1 129 ? -10.762 0.753 22.119 1.00 93.31 129 ALA A O 1
ATOM 926 N N . GLY A 1 130 ? -9.192 2.199 21.385 1.00 94.56 130 GLY A N 1
ATOM 927 C CA . GLY A 1 130 ? -10.050 3.385 21.362 1.00 94.56 130 GLY A CA 1
ATOM 928 C C . GLY A 1 130 ? -11.182 3.225 20.351 1.00 94.56 130 GLY A C 1
ATOM 929 O O . GLY A 1 130 ? -12.342 3.285 20.739 1.00 94.56 130 GLY A O 1
ATOM 930 N N . TYR A 1 131 ? -10.842 2.860 19.113 1.00 95.12 131 TYR A N 1
ATOM 931 C CA . TYR A 1 131 ? -11.810 2.606 18.045 1.00 95.12 131 TYR A CA 1
ATOM 932 C C . TYR A 1 131 ? -12.872 1.563 18.423 1.00 95.12 131 TYR A C 1
ATOM 934 O O . TYR A 1 131 ? -14.063 1.771 18.227 1.00 95.12 131 TYR A O 1
ATOM 942 N N . VAL A 1 132 ? -12.471 0.446 19.038 1.00 93.88 132 VAL A N 1
ATOM 943 C CA . VAL A 1 132 ? -13.431 -0.564 19.523 1.00 93.88 132 VAL A CA 1
ATOM 944 C C . VAL A 1 132 ? -14.349 -0.016 20.607 1.00 93.88 132 VAL A C 1
ATOM 946 O O . VAL A 1 132 ? -15.521 -0.379 20.654 1.00 93.88 132 VAL A O 1
ATOM 949 N N . THR A 1 133 ? -13.822 0.826 21.495 1.00 93.69 133 THR A N 1
ATOM 950 C CA . THR A 1 133 ? -14.628 1.448 22.550 1.00 93.69 133 THR A CA 1
ATOM 951 C C . THR A 1 133 ? -15.689 2.352 21.930 1.00 93.69 133 THR A C 1
ATOM 953 O O . THR A 1 133 ? -16.856 2.220 22.278 1.00 93.69 133 THR A O 1
ATOM 956 N N . GLU A 1 134 ? -15.301 3.179 20.958 1.00 93.88 134 GLU A N 1
ATOM 957 C CA . GLU A 1 134 ? -16.207 4.058 20.210 1.00 93.88 134 GLU A CA 1
ATOM 958 C C . GLU A 1 134 ? -17.287 3.258 19.469 1.00 93.88 134 GLU A C 1
ATOM 960 O O . GLU A 1 134 ? -18.469 3.545 19.624 1.00 93.88 134 GLU A O 1
ATOM 965 N N . LEU A 1 135 ? -16.917 2.176 18.768 1.00 93.00 135 LEU A N 1
ATOM 966 C CA . LEU A 1 135 ? -17.887 1.289 18.113 1.00 93.00 135 LEU A CA 1
ATOM 967 C C . LEU A 1 135 ? -18.944 0.754 19.091 1.00 93.00 135 LEU A C 1
ATOM 969 O O . LEU A 1 135 ? -20.130 0.732 18.769 1.00 93.00 135 LEU A O 1
ATOM 973 N N . VAL A 1 136 ? -18.524 0.319 20.282 1.00 92.50 136 VAL A N 1
ATOM 974 C CA . VAL A 1 136 ? -19.442 -0.194 21.310 1.00 92.50 136 VAL A CA 1
ATOM 975 C C . VAL A 1 136 ? -20.323 0.919 21.876 1.00 92.50 136 VAL A C 1
ATOM 977 O O . VAL A 1 136 ? -21.513 0.694 22.100 1.00 92.50 136 VAL A O 1
ATOM 980 N N . GLU A 1 137 ? -19.764 2.108 22.109 1.00 94.31 137 GLU A N 1
ATOM 981 C CA . GLU A 1 137 ? -20.513 3.283 22.573 1.00 94.31 137 GLU A CA 1
ATOM 982 C C . GLU A 1 137 ? -21.578 3.720 21.555 1.00 94.31 137 GLU A C 1
ATOM 984 O O . GLU A 1 137 ? -22.698 4.056 21.949 1.00 94.31 137 GLU A O 1
ATOM 989 N N . ASP A 1 138 ? -21.277 3.594 20.262 1.00 94.38 138 ASP A N 1
ATOM 990 C CA . ASP A 1 138 ? -22.197 3.846 19.148 1.00 94.38 138 ASP A CA 1
ATOM 991 C C . ASP A 1 138 ? -23.185 2.688 18.891 1.00 94.38 138 ASP A C 1
ATOM 993 O O . ASP A 1 138 ? -24.067 2.779 18.031 1.00 94.38 138 ASP A O 1
ATOM 997 N N . GLY A 1 139 ? -23.085 1.596 19.654 1.00 92.75 139 GLY A N 1
ATOM 998 C CA . GLY A 1 139 ? -23.973 0.436 19.568 1.00 92.75 139 GLY A CA 1
ATOM 999 C C . GLY A 1 139 ? -23.684 -0.513 18.400 1.00 92.75 139 GLY A C 1
ATOM 1000 O O . GLY A 1 139 ? -24.517 -1.371 18.098 1.00 92.75 139 GLY A O 1
ATOM 1001 N N . ALA A 1 140 ? -22.531 -0.379 17.743 1.00 92.81 140 ALA A N 1
ATOM 1002 C CA . ALA A 1 140 ? -22.037 -1.344 16.770 1.00 92.81 140 ALA A CA 1
ATOM 1003 C C . ALA A 1 140 ? -21.431 -2.578 17.465 1.00 92.81 140 ALA A C 1
ATOM 1005 O O . ALA A 1 140 ? -21.045 -2.533 18.633 1.00 92.81 140 ALA A O 1
ATOM 1006 N N . ASP A 1 141 ? -21.341 -3.693 16.733 1.00 90.25 141 ASP A N 1
ATOM 1007 C CA . ASP A 1 141 ? -20.729 -4.934 17.217 1.00 90.25 141 ASP A CA 1
ATOM 1008 C C . ASP A 1 141 ? -19.323 -5.118 16.609 1.00 90.25 141 ASP A C 1
ATOM 1010 O O . ASP A 1 141 ? -19.207 -5.437 15.415 1.00 90.25 141 ASP A O 1
ATOM 1014 N N . PRO A 1 142 ? -18.247 -4.943 17.402 1.00 89.69 142 PRO A N 1
ATOM 1015 C CA . PRO A 1 142 ? -16.880 -5.162 16.943 1.00 89.69 142 PRO A CA 1
ATOM 1016 C C . PRO A 1 142 ? -16.621 -6.593 16.461 1.00 89.69 142 PRO A C 1
ATOM 1018 O O . PRO A 1 142 ? -15.779 -6.769 15.581 1.00 89.69 142 PRO A O 1
ATOM 1021 N N . ASP A 1 143 ? -17.341 -7.604 16.971 1.00 87.56 143 ASP A N 1
ATOM 1022 C CA . ASP A 1 143 ? -17.157 -8.999 16.542 1.00 87.56 143 ASP A CA 1
ATOM 1023 C C . ASP A 1 143 ? -17.510 -9.177 15.069 1.00 87.56 143 ASP A C 1
ATOM 1025 O O . ASP A 1 143 ? -16.822 -9.891 14.336 1.00 87.56 143 ASP A O 1
ATOM 1029 N N . ILE A 1 144 ? -18.571 -8.500 14.631 1.00 86.06 144 ILE A N 1
ATOM 1030 C CA . ILE A 1 144 ? -19.054 -8.557 13.253 1.00 86.06 144 ILE A CA 1
ATOM 1031 C C . ILE A 1 144 ? -18.159 -7.707 12.351 1.00 86.06 144 ILE A C 1
ATOM 1033 O O . ILE A 1 144 ? -17.724 -8.178 11.302 1.00 86.06 144 ILE A O 1
ATOM 1037 N N . LEU A 1 145 ? -17.873 -6.467 12.756 1.00 87.56 145 LEU A N 1
ATOM 1038 C CA . LEU A 1 145 ? -17.132 -5.517 11.923 1.00 87.56 145 LEU A CA 1
ATOM 1039 C C . LEU A 1 145 ? -15.666 -5.909 11.738 1.00 87.56 145 LEU A C 1
ATOM 1041 O O . LEU A 1 145 ? -15.133 -5.778 10.639 1.00 87.56 145 LEU A O 1
ATOM 1045 N N . LEU A 1 146 ? -15.018 -6.396 12.796 1.00 90.56 146 LEU A N 1
ATOM 1046 C CA . LEU A 1 146 ? -13.595 -6.743 12.776 1.00 90.56 146 LEU A CA 1
ATOM 1047 C C . LEU A 1 146 ? -13.351 -8.238 12.561 1.00 90.56 146 LEU A C 1
ATOM 1049 O O . LEU A 1 146 ? -12.195 -8.652 12.522 1.00 90.56 146 LEU A O 1
ATOM 1053 N N . ARG A 1 147 ? -14.419 -9.043 12.435 1.00 89.69 147 ARG A N 1
ATOM 1054 C CA . ARG A 1 147 ? -14.359 -10.507 12.281 1.00 89.69 147 ARG A CA 1
ATOM 1055 C C . ARG A 1 147 ? -13.423 -11.156 13.313 1.00 89.69 147 ARG A C 1
ATOM 1057 O O . ARG A 1 147 ? -12.626 -12.025 12.991 1.00 89.69 147 ARG A O 1
ATOM 1064 N N . THR A 1 148 ? -13.540 -10.758 14.577 1.00 85.88 148 THR A N 1
ATOM 1065 C CA . THR A 1 148 ? -12.626 -11.109 15.694 1.00 85.88 148 THR A CA 1
ATOM 1066 C C . THR A 1 148 ? -12.517 -12.605 16.020 1.00 85.88 148 THR A C 1
ATOM 1068 O O . THR A 1 148 ? -11.690 -13.019 16.830 1.00 85.88 148 THR A O 1
ATOM 1071 N N . ARG A 1 149 ? -13.400 -13.431 15.452 1.00 84.94 149 ARG A N 1
ATOM 1072 C CA . ARG A 1 149 ? -13.439 -14.892 15.642 1.00 84.94 149 ARG A CA 1
ATOM 1073 C C . ARG A 1 149 ? -13.049 -15.659 14.386 1.00 84.94 149 ARG A C 1
ATOM 1075 O O . ARG A 1 149 ? -13.102 -16.887 14.381 1.00 84.94 149 ARG A O 1
ATOM 1082 N N . ASP A 1 150 ? -12.738 -14.938 13.323 1.00 89.12 150 ASP A N 1
ATOM 1083 C CA . ASP A 1 150 ? -12.400 -15.500 12.036 1.00 89.12 150 ASP A CA 1
ATOM 1084 C C . ASP A 1 150 ? -10.880 -15.700 11.955 1.00 89.12 150 ASP A C 1
ATOM 1086 O O . ASP A 1 150 ? -10.130 -14.722 12.028 1.00 89.12 150 ASP A O 1
ATOM 1090 N N . PRO A 1 151 ? -10.399 -16.949 11.828 1.00 88.31 151 PRO A N 1
ATOM 1091 C CA . PRO A 1 151 ? -8.969 -17.233 11.805 1.00 88.31 151 PRO A CA 1
ATOM 1092 C C . PRO A 1 151 ? -8.258 -16.647 10.579 1.00 88.31 151 PRO A C 1
ATOM 1094 O O . PRO A 1 151 ? -7.031 -16.527 10.615 1.00 88.31 151 PRO A O 1
ATOM 1097 N N . ASP A 1 152 ? -8.999 -16.250 9.540 1.00 90.50 152 ASP A N 1
ATOM 1098 C CA . ASP A 1 152 ? -8.486 -15.669 8.299 1.00 90.50 152 ASP A CA 1
ATOM 1099 C C . ASP A 1 152 ? -8.648 -14.139 8.250 1.00 90.50 152 ASP A C 1
ATOM 1101 O O . ASP A 1 152 ? -8.251 -13.497 7.279 1.00 90.50 152 ASP A O 1
ATOM 1105 N N . ALA A 1 153 ? -9.197 -13.517 9.299 1.00 91.19 153 ALA A N 1
ATOM 1106 C CA . ALA A 1 153 ? -9.311 -12.066 9.387 1.00 91.19 153 ALA A CA 1
ATOM 1107 C C . ALA A 1 153 ? -8.076 -11.437 10.041 1.00 91.19 153 ALA A C 1
ATOM 1109 O O . ALA A 1 153 ? -7.611 -11.859 11.100 1.00 91.19 153 ALA A O 1
ATOM 1110 N N . ARG A 1 154 ? -7.543 -10.387 9.419 1.00 93.56 154 ARG A N 1
ATOM 1111 C CA . ARG A 1 154 ? -6.444 -9.569 9.939 1.00 93.56 154 ARG A CA 1
ATOM 1112 C C . ARG A 1 154 ? -6.786 -8.096 9.819 1.00 93.56 154 ARG A C 1
ATOM 1114 O O . ARG A 1 154 ? -7.401 -7.673 8.849 1.00 93.56 154 ARG A O 1
ATOM 1121 N N . LEU A 1 155 ? -6.346 -7.292 10.776 1.00 95.19 155 LEU A N 1
ATOM 1122 C CA . LEU A 1 155 ? -6.426 -5.840 10.678 1.00 95.19 155 LEU A CA 1
ATOM 1123 C C . LEU A 1 155 ? -5.115 -5.301 10.122 1.00 95.19 155 LEU A C 1
ATOM 1125 O O . LEU A 1 155 ? -4.046 -5.579 10.659 1.00 95.19 155 LEU A O 1
ATOM 1129 N N . VAL A 1 156 ? -5.188 -4.512 9.059 1.00 95.81 156 VAL A N 1
ATOM 1130 C CA . VAL A 1 156 ? -4.030 -3.858 8.447 1.00 95.81 156 VAL A CA 1
ATOM 1131 C C . VAL A 1 156 ? -4.155 -2.366 8.698 1.00 95.81 156 VAL A C 1
ATOM 1133 O O . VAL A 1 156 ? -5.097 -1.732 8.237 1.00 95.81 156 VAL A O 1
ATOM 1136 N N . LEU A 1 157 ? -3.204 -1.803 9.436 1.00 96.56 157 LEU A N 1
ATOM 1137 C CA . LEU A 1 157 ? -3.192 -0.389 9.797 1.00 96.56 157 LEU A CA 1
ATOM 1138 C C . LEU A 1 157 ? -1.973 0.297 9.191 1.00 96.56 157 LEU A C 1
ATOM 1140 O O . LEU A 1 157 ? -0.836 -0.107 9.455 1.00 96.56 157 LEU A O 1
ATOM 1144 N N . ILE A 1 158 ? -2.191 1.368 8.431 1.00 96.50 158 ILE A N 1
ATOM 1145 C CA . ILE A 1 158 ? -1.097 2.208 7.944 1.00 96.50 158 ILE A CA 1
ATOM 1146 C C . ILE A 1 158 ? -0.505 3.000 9.113 1.00 96.50 158 ILE A C 1
ATOM 1148 O O . ILE A 1 158 ? -1.161 3.859 9.696 1.00 96.50 158 ILE A O 1
ATOM 1152 N N . ARG A 1 159 ? 0.760 2.725 9.446 1.00 94.94 159 ARG A N 1
ATOM 1153 C CA . ARG A 1 159 ? 1.443 3.255 10.641 1.00 94.94 159 ARG A CA 1
ATOM 1154 C C . ARG A 1 159 ? 2.553 4.260 10.362 1.00 94.94 159 ARG A C 1
ATOM 1156 O O . ARG A 1 159 ? 3.150 4.792 11.293 1.00 94.94 159 ARG A O 1
ATOM 1163 N N . SER A 1 160 ? 2.905 4.454 9.100 1.00 94.38 160 SER A N 1
ATOM 1164 C CA . SER A 1 160 ? 3.892 5.452 8.703 1.00 94.38 160 SER A CA 1
ATOM 1165 C C . SER A 1 160 ? 3.641 5.894 7.277 1.00 94.38 160 SER A C 1
ATOM 1167 O O . SER A 1 160 ? 3.241 5.062 6.461 1.00 94.38 160 SER A O 1
ATOM 1169 N N . ALA A 1 161 ? 4.013 7.124 6.959 1.00 93.88 161 ALA A N 1
ATOM 1170 C CA . ALA A 1 161 ? 4.048 7.634 5.599 1.00 93.88 161 ALA A CA 1
ATOM 1171 C C . ALA A 1 161 ? 5.430 8.191 5.258 1.00 93.88 161 ALA A C 1
ATOM 1173 O O . ALA A 1 161 ? 6.129 8.756 6.098 1.00 93.88 161 ALA A O 1
ATOM 1174 N N . VAL A 1 162 ? 5.808 8.060 3.991 1.00 94.31 162 VAL A N 1
ATOM 1175 C CA . VAL A 1 162 ? 6.853 8.872 3.374 1.00 94.31 162 VAL A CA 1
ATOM 1176 C C . VAL A 1 162 ? 6.166 9.815 2.404 1.00 94.31 162 VAL A C 1
ATOM 1178 O O . VAL A 1 162 ? 5.679 9.391 1.354 1.00 94.31 162 VAL A O 1
ATOM 1181 N N . ARG A 1 163 ? 6.130 11.096 2.756 1.00 92.81 163 ARG A N 1
ATOM 1182 C CA . ARG A 1 163 ? 5.665 12.165 1.871 1.00 92.81 163 ARG A CA 1
ATOM 1183 C C . ARG A 1 163 ? 6.866 12.761 1.159 1.00 92.81 163 ARG A C 1
ATOM 1185 O O . ARG A 1 163 ? 7.921 12.931 1.764 1.00 92.81 163 ARG A O 1
ATOM 1192 N N . ALA A 1 164 ? 6.735 13.070 -0.120 1.00 90.81 164 ALA A N 1
ATOM 1193 C CA . ALA A 1 164 ? 7.824 13.637 -0.904 1.00 90.81 164 ALA A CA 1
ATOM 1194 C C . ALA A 1 164 ? 7.293 14.677 -1.880 1.00 90.81 164 ALA A C 1
ATOM 1196 O O . ALA A 1 164 ? 6.125 14.662 -2.266 1.00 90.81 164 ALA A O 1
ATOM 1197 N N . LYS A 1 165 ? 8.165 15.599 -2.287 1.00 84.19 165 LYS A N 1
ATOM 1198 C CA . LYS A 1 165 ? 7.826 16.565 -3.338 1.00 84.19 165 LYS A CA 1
ATOM 1199 C C . LYS A 1 165 ? 7.801 15.903 -4.717 1.00 84.19 165 LYS A C 1
ATOM 1201 O O . LYS A 1 165 ? 7.081 16.338 -5.607 1.00 84.19 165 LYS A O 1
ATOM 1206 N N . GLU A 1 166 ? 8.612 14.871 -4.893 1.00 84.81 166 GLU A N 1
ATOM 1207 C CA . GLU A 1 166 ? 8.735 14.137 -6.143 1.00 84.81 166 GLU A CA 1
ATOM 1208 C C . GLU A 1 166 ? 9.135 12.693 -5.831 1.00 84.81 166 GLU A C 1
ATOM 1210 O O . GLU A 1 166 ? 9.921 12.448 -4.911 1.00 84.81 166 GLU A O 1
ATOM 1215 N N . SER A 1 167 ? 8.611 11.747 -6.605 1.00 89.50 167 SER A N 1
ATOM 1216 C CA . SER A 1 167 ? 9.067 10.361 -6.620 1.00 89.50 167 SER A CA 1
ATOM 1217 C C . SER A 1 167 ? 9.457 9.975 -8.041 1.00 89.50 167 SER A C 1
ATOM 1219 O O . SER A 1 167 ? 8.697 10.188 -8.982 1.00 89.50 167 SER A O 1
ATOM 1221 N N . GLU A 1 168 ? 10.647 9.402 -8.180 1.00 91.25 168 GLU A N 1
ATOM 1222 C CA . GLU A 1 168 ? 11.187 8.910 -9.444 1.00 91.25 168 GLU A CA 1
ATOM 1223 C C . GLU A 1 168 ? 11.347 7.390 -9.348 1.00 91.25 168 GLU A C 1
ATOM 1225 O O . GLU A 1 168 ? 11.948 6.890 -8.393 1.00 91.25 168 GLU A O 1
ATOM 1230 N N . LEU A 1 169 ? 10.808 6.658 -10.322 1.00 92.94 169 LEU A N 1
ATOM 1231 C CA . LEU A 1 169 ? 11.078 5.237 -10.531 1.00 92.94 169 LEU A CA 1
ATOM 1232 C C . LEU A 1 169 ? 12.172 5.107 -11.585 1.00 92.94 169 LEU A C 1
ATOM 1234 O O . LEU A 1 169 ? 12.055 5.665 -12.671 1.00 92.94 169 LEU A O 1
ATOM 1238 N N . ARG A 1 170 ? 13.205 4.316 -11.308 1.00 92.69 170 ARG A N 1
ATOM 1239 C CA . ARG A 1 170 ? 14.211 3.931 -12.300 1.00 92.69 170 ARG A CA 1
ATOM 1240 C C . ARG A 1 170 ? 14.214 2.432 -12.502 1.00 92.69 170 ARG A C 1
ATOM 1242 O O . ARG A 1 170 ? 14.172 1.692 -11.528 1.00 92.69 170 ARG A O 1
ATOM 1249 N N . ILE A 1 171 ? 14.351 1.993 -13.749 1.00 91.62 171 ILE A N 1
ATOM 1250 C CA . ILE A 1 171 ? 14.578 0.590 -14.114 1.00 91.62 171 ILE A CA 1
ATOM 1251 C C . ILE A 1 171 ? 15.854 0.552 -14.949 1.00 91.62 171 ILE A C 1
ATOM 1253 O O . ILE A 1 171 ? 15.969 1.260 -15.947 1.00 91.62 171 ILE A O 1
ATOM 1257 N N . GLY A 1 172 ? 16.861 -0.209 -14.519 1.00 87.31 172 GLY A N 1
ATOM 1258 C CA . GLY A 1 172 ? 18.143 -0.287 -15.228 1.00 87.31 172 GLY A CA 1
ATOM 1259 C C . GLY A 1 172 ? 18.850 1.063 -15.396 1.00 87.31 172 GLY A C 1
ATOM 1260 O O . GLY A 1 172 ? 19.573 1.263 -16.367 1.00 87.31 172 GLY A O 1
ATOM 1261 N N . GLY A 1 173 ? 18.612 2.005 -14.477 1.00 84.25 173 GLY A N 1
ATOM 1262 C CA . GLY A 1 173 ? 19.176 3.358 -14.514 1.00 84.25 173 GLY A CA 1
ATOM 1263 C C . GLY A 1 173 ? 18.429 4.361 -15.401 1.00 84.25 173 GLY A C 1
ATOM 1264 O O . GLY A 1 173 ? 18.814 5.527 -15.424 1.00 84.25 173 GLY A O 1
ATOM 1265 N N . VAL A 1 174 ? 17.364 3.945 -16.091 1.00 87.75 174 VAL A N 1
ATOM 1266 C CA . VAL A 1 174 ? 16.506 4.824 -16.899 1.00 87.75 174 VAL A CA 1
ATOM 1267 C C . VAL A 1 174 ? 15.281 5.226 -16.088 1.00 87.75 174 VAL A C 1
ATOM 1269 O O . VAL A 1 174 ? 14.685 4.375 -15.431 1.00 87.75 174 VAL A O 1
ATOM 1272 N N . ASP A 1 175 ? 14.896 6.502 -16.152 1.00 88.62 175 ASP A N 1
ATOM 1273 C CA . ASP A 1 175 ? 13.641 6.982 -15.568 1.00 88.62 175 ASP A CA 1
ATOM 1274 C C . ASP A 1 175 ? 12.438 6.303 -16.247 1.00 88.62 175 ASP A C 1
ATOM 1276 O O . ASP A 1 175 ? 12.197 6.417 -17.455 1.00 88.62 175 ASP A O 1
ATOM 1280 N N . ALA A 1 176 ? 11.697 5.561 -15.435 1.00 88.44 176 ALA A N 1
ATOM 1281 C CA . ALA A 1 176 ? 10.531 4.782 -15.800 1.00 88.44 176 ALA A CA 1
ATOM 1282 C C . ALA A 1 176 ? 9.280 5.238 -15.037 1.00 88.44 176 ALA A C 1
ATOM 1284 O O . ALA A 1 176 ? 8.310 4.494 -14.940 1.00 88.44 176 ALA A O 1
ATOM 1285 N N . SER A 1 177 ? 9.278 6.468 -14.517 1.00 83.69 177 SER A N 1
ATOM 1286 C CA . SER A 1 177 ? 8.134 7.035 -13.791 1.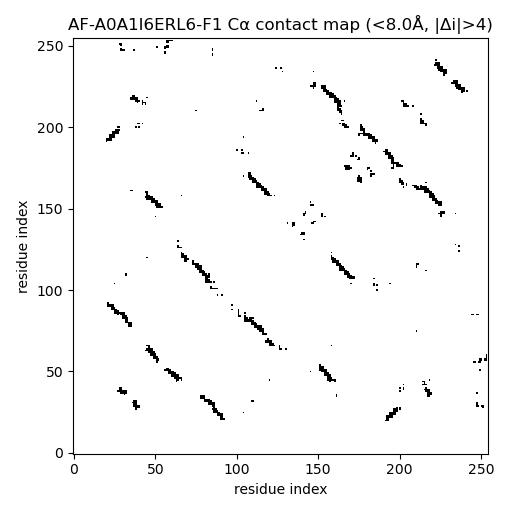00 83.69 177 SER A CA 1
ATOM 1287 C C . SER A 1 177 ? 6.892 7.194 -14.676 1.00 83.69 177 SER A C 1
ATOM 1289 O O . SER A 1 177 ? 5.776 7.273 -14.170 1.00 83.69 177 SER A O 1
ATOM 1291 N N . SER A 1 178 ? 7.078 7.238 -16.001 1.00 81.38 178 SER A N 1
ATOM 1292 C CA . SER A 1 178 ? 6.004 7.342 -16.990 1.00 81.38 178 SER A CA 1
ATOM 1293 C C . SER A 1 178 ? 5.705 5.995 -17.645 1.00 81.38 178 SER A C 1
ATOM 1295 O O . SER A 1 178 ? 6.634 5.256 -17.981 1.00 81.38 178 SER A O 1
ATOM 1297 N N . PRO A 1 179 ? 4.426 5.697 -17.937 1.00 78.00 179 PRO A N 1
ATOM 1298 C CA . PRO A 1 179 ? 4.049 4.402 -18.468 1.00 78.00 179 PRO A CA 1
ATOM 1299 C C . PRO A 1 179 ? 4.627 4.129 -19.859 1.00 78.00 179 PRO A C 1
ATOM 1301 O O . PRO A 1 179 ? 4.693 2.978 -20.236 1.00 78.00 179 PRO A O 1
ATOM 1304 N N . ASP A 1 180 ? 5.042 5.113 -20.658 1.00 77.19 180 ASP A N 1
ATOM 1305 C CA . ASP A 1 180 ? 5.602 4.861 -22.000 1.00 77.19 180 ASP A CA 1
ATOM 1306 C C . ASP A 1 180 ? 7.118 4.597 -22.015 1.00 77.19 180 ASP A C 1
ATOM 1308 O O . ASP A 1 180 ? 7.675 4.269 -23.066 1.00 77.19 180 ASP A O 1
ATOM 1312 N N . SER A 1 181 ? 7.793 4.702 -20.865 1.00 78.69 181 SER A N 1
ATOM 1313 C CA . SER A 1 181 ? 9.219 4.396 -20.752 1.00 78.69 181 SER A CA 1
ATOM 1314 C C . SER A 1 181 ? 9.467 2.898 -20.908 1.00 78.69 181 SER A C 1
ATOM 1316 O O . SER A 1 181 ? 8.821 2.069 -20.265 1.00 78.69 181 SER A O 1
ATOM 1318 N N . VAL A 1 182 ? 10.434 2.553 -21.757 1.00 85.56 182 VAL A N 1
ATOM 1319 C CA . VAL A 1 182 ? 10.800 1.174 -22.077 1.00 85.56 182 VAL A CA 1
ATOM 1320 C C . VAL A 1 182 ? 12.286 0.955 -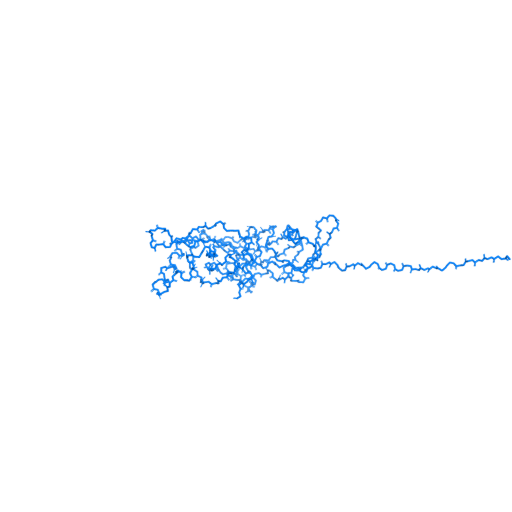21.812 1.00 85.56 182 VAL A C 1
ATOM 1322 O O . VAL A 1 182 ? 13.120 1.752 -22.240 1.00 85.56 182 VAL A O 1
ATOM 1325 N N . VAL A 1 183 ? 12.620 -0.146 -21.141 1.00 86.25 183 VAL A N 1
ATOM 1326 C CA . VAL A 1 183 ? 13.981 -0.505 -20.732 1.00 86.25 183 VAL A CA 1
ATOM 1327 C C . VAL A 1 183 ? 14.277 -1.947 -21.119 1.00 86.25 183 VAL A C 1
ATOM 1329 O O . VAL A 1 183 ? 13.477 -2.842 -20.867 1.00 86.25 183 VAL A O 1
ATOM 1332 N N . SER A 1 184 ? 15.443 -2.192 -21.711 1.00 86.88 184 SER A N 1
ATOM 1333 C CA . SER A 1 184 ? 15.914 -3.555 -21.959 1.00 86.88 184 SER A CA 1
ATOM 1334 C C . SER A 1 184 ? 16.685 -4.079 -20.750 1.00 86.88 184 SER A C 1
ATOM 1336 O O . SER A 1 184 ? 17.710 -3.507 -20.382 1.00 86.88 184 SER A O 1
ATOM 1338 N N . ILE A 1 185 ? 16.224 -5.180 -20.161 1.00 83.75 185 ILE A N 1
ATOM 1339 C CA . ILE A 1 185 ? 16.914 -5.893 -19.079 1.00 83.75 185 ILE A CA 1
ATOM 1340 C C . ILE A 1 185 ? 17.485 -7.211 -19.601 1.00 83.75 185 ILE A C 1
ATOM 1342 O O . ILE A 1 185 ? 16.920 -7.822 -20.505 1.00 83.75 185 ILE A O 1
ATOM 1346 N N . THR A 1 186 ? 18.613 -7.655 -19.047 1.00 80.56 186 THR A N 1
ATOM 1347 C CA . THR A 1 186 ? 19.227 -8.949 -19.391 1.00 80.56 186 THR A CA 1
ATOM 1348 C C . THR A 1 186 ? 19.000 -9.922 -18.242 1.00 80.56 186 THR A C 1
ATOM 1350 O O . THR A 1 186 ? 19.374 -9.617 -17.115 1.00 80.56 186 THR A O 1
ATOM 1353 N N . LEU A 1 187 ? 18.404 -11.081 -18.524 1.00 75.50 187 LEU A N 1
ATOM 1354 C CA . LEU A 1 187 ? 18.030 -12.087 -17.519 1.00 75.50 187 LEU A CA 1
ATOM 1355 C C . LEU A 1 187 ? 19.119 -13.145 -17.250 1.00 75.50 187 LEU A C 1
ATOM 1357 O O . LEU A 1 187 ? 18.930 -14.021 -16.412 1.00 75.50 187 LEU A O 1
ATOM 1361 N N . GLY A 1 188 ? 20.247 -13.080 -17.964 1.00 70.06 188 GLY A N 1
ATOM 1362 C CA . GLY A 1 188 ? 21.245 -14.157 -18.031 1.00 70.06 188 GLY A CA 1
ATOM 1363 C C . GLY A 1 188 ? 21.127 -14.965 -19.330 1.00 70.06 188 GLY A C 1
ATOM 1364 O O . GLY A 1 188 ? 20.164 -14.805 -20.077 1.00 70.06 188 GLY A O 1
ATOM 1365 N N . ASP A 1 189 ? 22.152 -15.759 -19.659 1.00 68.94 189 ASP A N 1
ATOM 1366 C CA . ASP A 1 189 ? 22.220 -16.628 -20.855 1.00 68.94 189 ASP A CA 1
ATOM 1367 C C . ASP A 1 189 ? 21.915 -15.947 -22.208 1.00 68.94 189 ASP A C 1
ATOM 1369 O O . ASP A 1 189 ? 21.521 -16.584 -23.184 1.00 68.94 189 ASP A O 1
ATOM 1373 N N . GLY A 1 190 ? 22.117 -14.628 -22.286 1.00 67.88 190 GLY A N 1
ATOM 1374 C CA . GLY A 1 190 ? 21.849 -13.830 -23.486 1.00 67.88 190 GLY A CA 1
ATOM 1375 C C . GLY A 1 190 ? 20.369 -13.510 -23.730 1.00 67.88 190 GLY A C 1
ATOM 1376 O O . GLY A 1 190 ? 20.054 -12.905 -24.755 1.00 67.88 190 GLY A O 1
ATOM 1377 N N . LEU A 1 191 ? 19.468 -13.863 -22.806 1.00 74.00 191 LEU A N 1
ATOM 1378 C CA . LEU A 1 191 ? 18.057 -13.496 -22.879 1.00 74.00 191 LEU A CA 1
ATOM 1379 C C . LEU A 1 191 ? 17.873 -12.038 -22.446 1.00 74.00 191 LEU A C 1
ATOM 1381 O O . LEU A 1 191 ? 18.261 -11.648 -21.341 1.00 74.00 191 LEU A O 1
ATOM 1385 N N . SER A 1 192 ? 17.261 -11.235 -23.313 1.00 81.31 192 SER A N 1
ATOM 1386 C CA . SER A 1 192 ? 16.866 -9.864 -23.006 1.00 81.31 192 SER A CA 1
ATOM 1387 C C . SER A 1 192 ? 15.351 -9.714 -23.041 1.00 81.31 192 SER A C 1
ATOM 1389 O O . SER A 1 192 ? 14.674 -10.277 -23.901 1.00 81.31 192 SER A O 1
ATOM 1391 N N . LEU A 1 193 ? 14.823 -8.948 -22.091 1.00 84.19 193 LEU A N 1
ATOM 1392 C CA . LEU A 1 193 ? 13.422 -8.557 -22.042 1.00 84.19 193 LEU A CA 1
ATOM 1393 C C . LEU A 1 193 ? 13.297 -7.058 -22.204 1.00 84.19 193 LEU A C 1
ATOM 1395 O O . LEU A 1 193 ? 14.112 -6.289 -21.701 1.00 84.19 193 LEU A O 1
ATOM 1399 N N . THR A 1 194 ? 12.228 -6.648 -22.866 1.00 89.25 194 THR A N 1
ATOM 1400 C CA . THR A 1 194 ? 11.836 -5.252 -22.946 1.00 89.25 194 THR A CA 1
ATOM 1401 C C . THR A 1 194 ? 10.748 -5.003 -21.911 1.00 89.25 194 THR A C 1
ATOM 1403 O O . THR A 1 194 ? 9.651 -5.542 -22.018 1.00 89.25 194 THR A O 1
ATOM 1406 N N . VAL A 1 195 ? 11.062 -4.198 -20.903 1.00 89.62 195 VAL A N 1
ATOM 1407 C CA . VAL A 1 195 ? 10.192 -3.902 -19.765 1.00 89.62 195 VAL A CA 1
ATOM 1408 C C . VAL A 1 195 ? 9.660 -2.487 -19.889 1.00 89.62 195 VAL A C 1
ATOM 1410 O O . VAL A 1 195 ? 10.409 -1.553 -20.162 1.00 89.62 195 VAL A O 1
ATOM 1413 N N .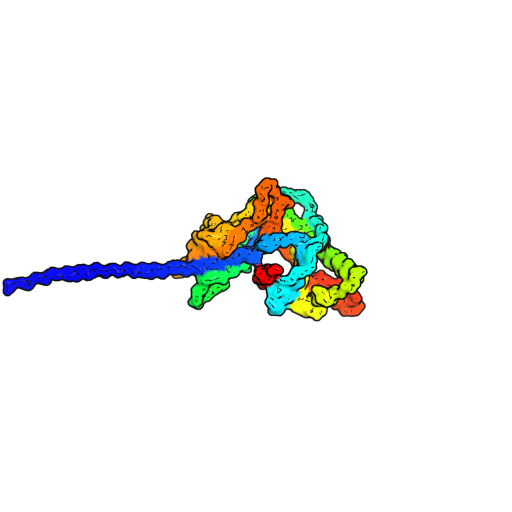 ARG A 1 196 ? 8.360 -2.331 -19.676 1.00 90.62 196 ARG A N 1
ATOM 1414 C CA . ARG A 1 196 ? 7.653 -1.052 -19.656 1.00 90.62 196 ARG A CA 1
ATOM 1415 C C . ARG A 1 196 ? 7.010 -0.859 -18.284 1.00 90.62 196 ARG A C 1
ATOM 1417 O O . ARG A 1 196 ? 6.439 -1.812 -17.757 1.00 90.62 196 ARG A O 1
ATOM 1424 N N . ALA A 1 197 ? 7.040 0.352 -17.730 1.00 85.69 197 ALA A N 1
ATOM 1425 C CA . ALA A 1 197 ? 6.230 0.662 -16.551 1.00 85.69 197 ALA A CA 1
ATOM 1426 C C . ALA A 1 197 ? 4.732 0.647 -16.916 1.00 85.69 197 ALA A C 1
ATOM 1428 O O . ALA A 1 197 ? 4.300 1.276 -17.878 1.00 85.69 197 ALA A O 1
ATOM 1429 N N . GLY A 1 198 ? 3.921 -0.100 -16.170 1.00 82.06 198 GLY A N 1
ATOM 1430 C CA . GLY A 1 198 ? 2.483 -0.241 -16.426 1.00 82.06 198 GLY A CA 1
ATOM 1431 C C . GLY A 1 198 ? 1.639 0.923 -15.917 1.00 82.06 198 GLY A C 1
ATOM 1432 O O . GLY A 1 198 ? 0.496 1.086 -16.333 1.00 82.06 198 GLY A O 1
ATOM 1433 N N . SER A 1 199 ? 2.201 1.743 -15.036 1.00 81.69 199 SER A N 1
ATOM 1434 C CA . SER A 1 199 ? 1.491 2.791 -14.311 1.00 81.69 199 SER A CA 1
ATOM 1435 C C . SER A 1 199 ? 2.410 3.976 -14.039 1.00 81.69 199 SER A C 1
ATOM 1437 O O . SER A 1 199 ? 3.616 3.799 -13.880 1.00 81.69 199 SER A O 1
ATOM 1439 N N . ASN A 1 200 ? 1.831 5.169 -13.905 1.00 81.56 200 ASN A N 1
ATOM 1440 C CA . ASN A 1 200 ? 2.551 6.299 -13.326 1.00 81.56 200 ASN A CA 1
ATOM 1441 C C . ASN A 1 200 ? 2.802 6.035 -11.831 1.00 81.56 200 ASN A C 1
ATOM 1443 O O . ASN A 1 200 ? 1.886 5.636 -11.113 1.00 81.56 200 ASN A O 1
ATOM 1447 N N . THR A 1 201 ? 4.031 6.259 -11.373 1.00 77.94 201 THR A N 1
ATOM 1448 C CA . THR A 1 201 ? 4.435 6.085 -9.968 1.00 77.94 201 THR A CA 1
ATOM 1449 C C . THR A 1 201 ? 4.758 7.402 -9.263 1.00 77.94 201 THR A C 1
ATOM 1451 O O . THR A 1 201 ? 5.343 7.396 -8.175 1.00 77.94 201 THR A O 1
ATOM 1454 N N . SER A 1 202 ? 4.409 8.540 -9.867 1.00 76.25 202 SER A N 1
ATOM 1455 C CA . SER A 1 202 ? 4.504 9.835 -9.200 1.00 76.25 202 SER A CA 1
ATOM 1456 C C . SER A 1 202 ? 3.449 9.949 -8.098 1.00 76.25 202 SER A C 1
ATOM 1458 O O . SER A 1 202 ? 2.307 9.525 -8.267 1.00 76.25 202 SER A O 1
ATOM 1460 N N . CYS A 1 203 ? 3.800 10.551 -6.963 1.00 74.81 203 CYS A N 1
ATOM 1461 C CA . CYS A 1 203 ? 2.860 10.747 -5.855 1.00 74.81 203 CYS A CA 1
ATOM 1462 C C . CYS A 1 203 ? 1.946 11.980 -5.984 1.00 74.81 203 CYS A C 1
ATOM 1464 O O . CYS A 1 203 ? 1.513 12.536 -4.980 1.00 74.81 203 CYS A O 1
ATOM 1466 N N . GLY A 1 204 ? 1.629 12.391 -7.221 1.00 62.41 204 GLY A N 1
ATOM 1467 C CA . GLY A 1 204 ? 0.537 13.331 -7.506 1.00 62.41 204 GLY A CA 1
ATOM 1468 C C . GLY A 1 204 ? 0.615 14.660 -6.750 1.00 62.41 204 GLY A C 1
ATOM 1469 O O . GLY A 1 204 ? -0.357 15.058 -6.118 1.00 62.41 204 GLY A O 1
ATOM 1470 N N . VAL A 1 205 ? 1.768 15.331 -6.783 1.00 67.69 205 VAL A N 1
ATOM 1471 C CA . VAL A 1 205 ? 2.017 16.534 -5.976 1.00 67.69 205 VAL A CA 1
ATOM 1472 C C . VAL A 1 205 ? 1.396 17.782 -6.625 1.00 67.69 205 VAL A C 1
ATOM 1474 O O . VAL A 1 205 ? 1.775 18.119 -7.751 1.00 67.69 205 VAL A O 1
ATOM 1477 N N . PRO A 1 206 ? 0.469 18.491 -5.947 1.00 68.19 206 PRO A N 1
ATOM 1478 C CA . PRO A 1 206 ? -0.045 19.774 -6.417 1.00 68.19 206 PRO A CA 1
ATOM 1479 C C . PRO A 1 206 ? 1.057 20.834 -6.542 1.00 68.19 206 PRO A C 1
ATOM 1481 O O . PRO A 1 206 ? 2.054 20.831 -5.814 1.00 68.19 206 PRO A O 1
ATOM 1484 N N . GLU A 1 207 ? 0.875 21.783 -7.457 1.00 70.88 207 GLU A N 1
ATOM 1485 C CA . GLU A 1 207 ? 1.817 22.890 -7.619 1.00 70.88 207 GLU A CA 1
ATOM 1486 C C . GLU A 1 207 ? 1.912 23.719 -6.322 1.00 70.88 207 GLU A C 1
ATOM 1488 O O . GLU A 1 207 ? 0.903 24.108 -5.738 1.00 70.88 207 GLU A O 1
ATOM 1493 N N . GLY A 1 208 ? 3.138 23.980 -5.854 1.00 68.81 208 GLY A N 1
ATOM 1494 C CA . GLY A 1 208 ? 3.393 24.729 -4.617 1.00 68.81 208 GLY A CA 1
ATOM 1495 C C . GLY A 1 208 ? 3.427 23.896 -3.328 1.00 68.81 208 GLY A C 1
ATOM 1496 O O . GLY A 1 208 ? 3.746 24.451 -2.276 1.00 68.81 208 GLY A O 1
ATOM 1497 N N . SER A 1 209 ? 3.174 22.585 -3.389 1.00 74.00 209 SER A N 1
ATOM 1498 C CA . SER A 1 209 ? 3.272 21.706 -2.218 1.00 74.00 209 SER A CA 1
ATOM 1499 C C . SER A 1 209 ? 4.709 21.558 -1.698 1.00 74.00 209 SER A C 1
ATOM 1501 O O . SER A 1 209 ? 5.695 21.503 -2.443 1.00 74.00 209 SER A O 1
ATOM 1503 N N . THR A 1 210 ? 4.816 21.473 -0.375 1.00 78.56 210 THR A N 1
ATOM 1504 C CA . THR A 1 210 ? 6.008 21.038 0.365 1.00 78.56 210 THR A CA 1
ATOM 1505 C C . THR A 1 210 ? 5.933 19.540 0.640 1.00 78.56 210 THR A C 1
ATOM 1507 O O . THR A 1 210 ? 4.862 18.951 0.563 1.00 78.56 210 THR A O 1
ATOM 1510 N N . ALA A 1 211 ? 7.041 18.927 1.058 1.00 74.62 211 ALA A N 1
ATOM 1511 C CA . ALA A 1 211 ? 7.050 17.522 1.465 1.00 74.62 211 ALA A CA 1
ATOM 1512 C C . ALA A 1 211 ? 5.956 17.192 2.494 1.00 74.62 211 ALA A C 1
ATOM 1514 O O . ALA A 1 211 ? 5.277 16.189 2.362 1.00 74.62 211 ALA A O 1
ATOM 1515 N N . GLN A 1 212 ? 5.742 18.063 3.480 1.00 76.19 212 GLN A N 1
ATOM 151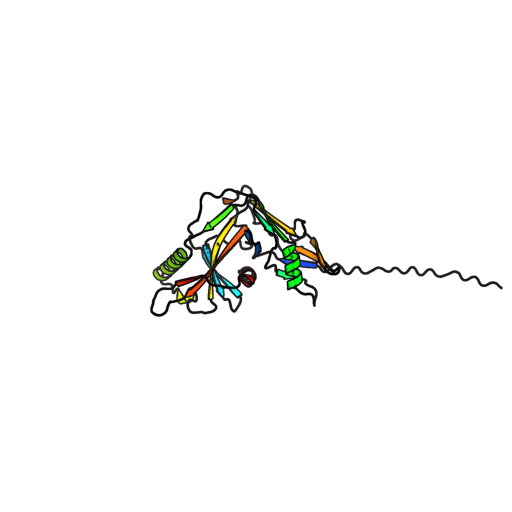6 C CA . GLN A 1 212 ? 4.763 17.865 4.554 1.00 76.19 212 GLN A CA 1
ATOM 1517 C C . GLN A 1 212 ? 3.307 18.045 4.101 1.00 76.19 212 GLN A C 1
ATOM 1519 O O . GLN A 1 212 ? 2.396 17.619 4.797 1.00 76.19 212 GLN A O 1
ATOM 1524 N N . THR A 1 213 ? 3.078 18.706 2.965 1.00 80.00 213 THR A N 1
ATOM 1525 C CA . THR A 1 213 ? 1.732 18.958 2.419 1.00 80.00 213 THR A CA 1
ATOM 1526 C C . THR A 1 213 ? 1.436 18.118 1.178 1.00 80.00 213 THR A C 1
ATOM 1528 O O . THR A 1 213 ? 0.308 18.122 0.689 1.00 80.00 213 THR A O 1
ATOM 1531 N N . SER A 1 214 ? 2.431 17.388 0.669 1.00 84.44 214 SER A N 1
ATOM 1532 C CA . SER A 1 214 ? 2.253 16.383 -0.371 1.00 84.44 214 SER A CA 1
ATOM 1533 C C . SER A 1 214 ? 1.483 15.166 0.156 1.00 84.44 214 SER A C 1
ATOM 1535 O O . SER A 1 214 ? 1.618 14.810 1.334 1.00 84.44 214 SER A O 1
ATOM 1537 N N . PRO A 1 215 ? 0.745 14.458 -0.714 1.00 85.88 215 PRO A N 1
ATOM 1538 C CA . PRO A 1 215 ? 0.224 13.134 -0.394 1.00 85.88 215 PRO A CA 1
ATOM 1539 C C . PRO A 1 215 ? 1.338 12.168 0.037 1.00 85.88 215 PRO A C 1
ATOM 1541 O O . PRO A 1 215 ? 2.503 12.310 -0.353 1.00 85.88 215 PRO A O 1
ATOM 1544 N N . ALA A 1 216 ? 0.984 11.159 0.834 1.00 91.12 216 ALA A N 1
ATOM 1545 C CA . ALA A 1 216 ? 1.901 10.076 1.167 1.00 91.12 216 ALA A CA 1
ATOM 1546 C C . ALA A 1 216 ? 2.271 9.300 -0.106 1.00 91.12 216 ALA A C 1
ATOM 1548 O O . ALA A 1 216 ? 1.407 8.706 -0.741 1.00 91.12 216 ALA A O 1
ATOM 1549 N N . CYS A 1 217 ? 3.553 9.292 -0.474 1.00 92.94 217 CYS A N 1
ATOM 1550 C CA . CYS A 1 217 ? 4.066 8.590 -1.654 1.00 92.94 217 CYS A CA 1
ATOM 1551 C C . CYS A 1 217 ? 4.296 7.100 -1.364 1.00 92.94 217 CYS A C 1
ATOM 1553 O O . CYS A 1 217 ? 4.123 6.255 -2.242 1.00 92.94 217 CYS A O 1
ATOM 1555 N N . PHE A 1 218 ? 4.682 6.785 -0.126 1.00 95.31 218 PHE A N 1
ATOM 1556 C CA . PHE A 1 218 ? 4.869 5.422 0.365 1.00 95.31 218 PHE A CA 1
ATOM 1557 C C . PHE A 1 218 ? 4.321 5.296 1.780 1.00 95.31 218 PHE A C 1
ATOM 1559 O O . PHE A 1 218 ? 4.222 6.292 2.499 1.00 95.31 218 PHE A O 1
ATOM 1566 N N . PHE A 1 219 ? 4.016 4.075 2.201 1.00 95.62 219 PHE A N 1
ATOM 1567 C CA . PHE A 1 219 ? 3.590 3.793 3.563 1.00 95.62 219 PHE A CA 1
ATOM 1568 C C . PHE A 1 219 ? 4.151 2.477 4.100 1.00 95.62 219 PHE A C 1
ATOM 1570 O O . PHE A 1 219 ? 4.542 1.593 3.344 1.00 95.62 219 PHE A O 1
ATOM 1577 N N . ASN A 1 220 ? 4.147 2.317 5.424 1.00 94.69 220 ASN A N 1
ATOM 1578 C CA . ASN A 1 220 ? 4.313 1.004 6.050 1.00 94.69 220 ASN A CA 1
ATOM 1579 C C . ASN A 1 220 ? 3.075 0.670 6.863 1.00 94.69 220 ASN A C 1
ATOM 1581 O O . ASN A 1 220 ? 2.418 1.552 7.419 1.00 94.69 220 ASN A O 1
ATOM 1585 N N . VAL A 1 221 ? 2.807 -0.623 6.968 1.00 94.56 221 VAL A N 1
ATOM 1586 C CA . VAL A 1 221 ? 1.683 -1.152 7.729 1.00 94.56 221 VAL A CA 1
ATOM 1587 C C . VAL A 1 221 ? 2.149 -1.844 9.005 1.00 94.56 221 VAL A C 1
ATOM 1589 O O . VAL A 1 221 ? 3.323 -2.200 9.164 1.00 94.56 221 VAL A O 1
ATOM 1592 N N . SER A 1 222 ? 1.207 -2.033 9.915 1.00 94.31 222 SER A N 1
ATOM 1593 C CA . SER A 1 222 ? 1.231 -3.099 10.906 1.00 94.31 222 SER A CA 1
ATOM 1594 C C . SER A 1 222 ? 0.019 -3.989 10.685 1.00 94.31 222 SER A C 1
ATOM 1596 O O . SER A 1 222 ? -1.069 -3.488 10.412 1.00 94.31 222 SER A O 1
ATOM 1598 N N . VAL A 1 223 ? 0.230 -5.296 10.806 1.00 94.38 223 VAL A N 1
ATOM 1599 C CA . VAL A 1 223 ? -0.827 -6.303 10.723 1.00 94.38 223 VAL A CA 1
ATOM 1600 C C . VAL A 1 223 ? -1.111 -6.810 12.131 1.00 94.38 223 VAL A C 1
ATOM 1602 O O . VAL A 1 223 ? -0.176 -7.084 12.889 1.00 94.38 223 VAL A O 1
ATOM 1605 N N . PHE A 1 224 ? -2.388 -6.893 12.481 1.00 93.62 224 PHE A N 1
ATOM 1606 C CA . PHE A 1 224 ? -2.853 -7.342 13.782 1.00 93.62 224 PHE A CA 1
ATOM 1607 C C . PHE A 1 224 ? -3.870 -8.467 13.644 1.00 93.62 224 PHE A C 1
ATOM 1609 O O . PHE A 1 224 ? -4.724 -8.44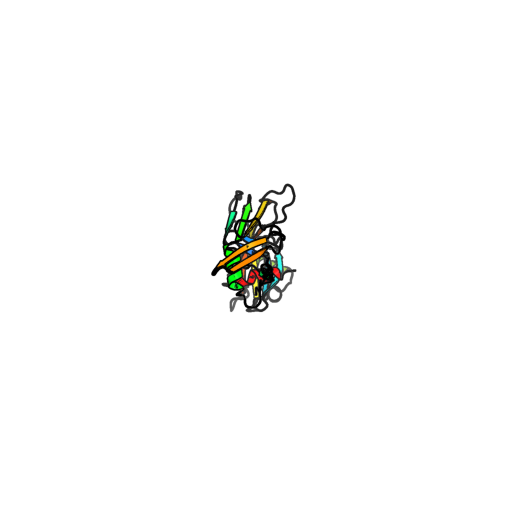2 12.758 1.00 93.62 224 PHE A O 1
ATOM 1616 N N . ASP A 1 225 ? -3.805 -9.394 14.584 1.00 91.00 225 ASP A N 1
ATOM 1617 C CA . ASP A 1 225 ? -4.747 -10.484 14.760 1.00 91.00 225 ASP A CA 1
ATOM 1618 C C . ASP A 1 225 ? -5.702 -10.022 15.875 1.00 91.00 225 ASP A C 1
ATOM 1620 O O . ASP A 1 225 ? -5.260 -9.830 17.019 1.00 91.00 225 ASP A O 1
ATOM 1624 N N . PRO A 1 226 ? -6.972 -9.705 15.549 1.00 88.50 226 PRO A N 1
ATOM 1625 C CA . PRO A 1 226 ? -7.959 -9.358 16.557 1.00 88.50 226 PRO A CA 1
ATOM 1626 C C . PRO A 1 226 ? -8.439 -10.640 17.246 1.00 88.50 226 PRO A C 1
ATOM 1628 O O . PRO A 1 226 ? -9.081 -11.471 16.617 1.00 88.50 226 PRO A O 1
ATOM 1631 N N . GLU A 1 227 ? -8.151 -10.803 18.537 1.00 84.25 227 GLU A N 1
ATOM 1632 C CA . GLU A 1 227 ? -8.472 -12.033 19.272 1.00 84.25 227 GLU A CA 1
ATOM 1633 C C . GLU A 1 227 ? -9.083 -11.759 20.648 1.00 84.25 227 GLU A C 1
ATOM 1635 O O . GLU A 1 227 ? -8.642 -10.875 21.388 1.00 84.25 227 GLU A O 1
ATOM 1640 N N . TYR A 1 228 ? -10.066 -12.572 21.042 1.00 80.50 228 TYR A N 1
ATOM 1641 C CA . TYR A 1 228 ? -10.517 -12.641 22.432 1.00 80.50 228 TYR A CA 1
ATOM 1642 C C . TYR A 1 228 ? -9.669 -13.644 23.197 1.00 80.50 228 TYR A C 1
ATOM 1644 O O . TYR A 1 228 ? -9.666 -14.836 22.890 1.00 80.50 228 TYR A O 1
ATOM 1652 N N . VAL A 1 229 ? -9.002 -13.181 24.252 1.00 73.56 229 VAL A N 1
ATOM 1653 C CA . VAL A 1 229 ? -8.303 -14.097 25.153 1.00 73.56 229 VAL A CA 1
ATOM 1654 C C . VAL A 1 229 ? -9.318 -14.864 25.987 1.00 73.56 229 VAL A C 1
ATOM 1656 O O . VAL A 1 229 ? -10.203 -14.266 26.610 1.00 73.56 229 VAL A O 1
ATOM 1659 N N . GLU A 1 230 ? -9.156 -16.188 26.014 1.00 76.25 230 GLU A N 1
ATOM 1660 C CA . GLU A 1 230 ? -10.012 -17.114 26.752 1.00 76.25 230 GLU A CA 1
ATOM 1661 C C . GLU A 1 230 ? -10.248 -16.631 28.192 1.00 76.25 230 GLU A C 1
ATOM 1663 O O . GLU A 1 230 ? -9.321 -16.281 28.926 1.00 76.25 230 GLU A O 1
ATOM 1668 N N . GLY A 1 231 ? -11.519 -16.575 28.595 1.00 72.50 231 GLY A N 1
ATOM 1669 C CA . GLY A 1 231 ? -11.915 -16.119 29.929 1.00 72.50 231 GLY A CA 1
ATOM 1670 C C . GLY A 1 231 ? -11.924 -14.599 30.128 1.00 72.50 231 GLY A C 1
ATOM 1671 O O . GLY A 1 231 ? -12.187 -14.149 31.244 1.00 72.50 231 GLY A O 1
ATOM 1672 N N . THR A 1 232 ? -11.687 -13.793 29.085 1.00 72.56 232 THR A N 1
ATOM 1673 C CA . THR A 1 232 ? -11.793 -12.327 29.155 1.00 72.56 232 THR A CA 1
ATOM 1674 C C . THR A 1 232 ? -12.793 -11.776 28.133 1.00 72.56 232 THR A C 1
ATOM 1676 O O . THR A 1 232 ? -12.838 -12.250 27.003 1.00 72.56 232 THR A O 1
ATOM 1679 N N . PRO A 1 233 ? -13.580 -10.738 28.478 1.00 70.44 233 PRO A N 1
ATOM 1680 C CA . PRO A 1 233 ? -14.444 -10.055 27.513 1.00 70.44 233 PRO A CA 1
ATOM 1681 C C . PRO A 1 233 ? -13.679 -9.017 26.673 1.00 70.44 233 PRO A C 1
ATOM 1683 O O . PRO A 1 233 ? -14.299 -8.194 26.009 1.00 70.44 233 PRO A O 1
ATOM 1686 N N . LYS A 1 234 ? -12.343 -8.975 26.763 1.00 79.38 234 LYS A N 1
ATOM 1687 C CA . LYS A 1 234 ? -11.527 -7.922 26.156 1.00 79.38 234 LYS A CA 1
ATOM 1688 C C . LYS A 1 234 ? -10.899 -8.422 24.864 1.00 79.38 234 LYS A C 1
ATOM 1690 O O . LYS A 1 234 ? -10.136 -9.386 24.894 1.00 79.38 234 LYS A O 1
ATOM 1695 N N . LEU A 1 235 ? -11.168 -7.706 23.777 1.00 87.00 235 LEU A N 1
ATOM 1696 C CA . LEU A 1 235 ? -10.469 -7.883 22.513 1.00 87.00 235 LEU A CA 1
ATOM 1697 C C . LEU A 1 235 ? -9.004 -7.443 22.659 1.00 87.00 235 LEU A C 1
ATOM 1699 O O . LEU A 1 235 ? -8.710 -6.408 23.265 1.00 87.00 235 LEU A O 1
ATOM 1703 N N . GLN A 1 236 ? -8.090 -8.238 22.115 1.00 88.38 236 GLN A N 1
ATOM 1704 C CA . GLN A 1 236 ? -6.667 -7.940 22.013 1.00 88.38 236 GLN A CA 1
ATOM 1705 C C . GLN A 1 236 ? -6.251 -7.844 20.547 1.00 88.38 236 GLN A C 1
ATOM 1707 O O . GLN A 1 236 ? -6.889 -8.411 19.668 1.00 88.38 236 GLN A O 1
ATOM 1712 N N . PHE A 1 237 ? -5.156 -7.125 20.308 1.00 90.50 237 PHE A N 1
ATOM 1713 C CA . PHE A 1 237 ? -4.575 -6.935 18.983 1.00 90.50 237 PHE A CA 1
ATOM 1714 C C . PHE A 1 237 ? -3.136 -7.424 19.014 1.00 90.50 237 PHE A C 1
ATOM 1716 O O . PHE A 1 237 ? -2.223 -6.692 19.413 1.00 90.50 237 PHE A O 1
ATOM 1723 N N . LEU A 1 238 ? -2.942 -8.685 18.651 1.00 87.00 238 LEU A N 1
ATOM 1724 C CA . LEU A 1 238 ? -1.621 -9.296 18.622 1.00 87.00 238 LEU A CA 1
ATOM 1725 C C . LEU A 1 238 ? -0.952 -8.949 17.295 1.00 87.00 238 LEU A C 1
ATOM 1727 O O . LEU A 1 238 ? -1.597 -8.983 16.256 1.00 87.00 238 LEU A O 1
ATOM 1731 N N . GLN A 1 239 ? 0.328 -8.575 17.304 1.00 82.38 239 GLN A N 1
ATOM 1732 C CA . GLN A 1 239 ? 1.043 -8.382 16.040 1.00 82.38 239 GLN A CA 1
ATOM 1733 C C . GLN A 1 239 ? 1.267 -9.745 15.382 1.00 82.38 239 GLN A C 1
ATOM 1735 O O . GLN A 1 239 ? 1.984 -10.584 15.930 1.00 82.38 239 GLN A O 1
ATOM 1740 N N . GLY A 1 240 ? 0.643 -9.946 14.224 1.00 65.06 240 GLY A N 1
ATOM 1741 C CA . GLY A 1 240 ? 0.720 -11.189 13.467 1.00 65.06 240 GLY A CA 1
ATOM 1742 C C . GLY A 1 240 ? 2.033 -11.334 12.693 1.00 65.06 240 GLY A C 1
ATOM 1743 O O . GLY A 1 240 ? 2.644 -10.355 12.257 1.00 65.06 240 GLY A O 1
ATOM 1744 N N . GLY A 1 241 ? 2.458 -12.583 12.494 1.00 59.09 241 GLY A N 1
ATOM 1745 C CA . GLY A 1 241 ? 3.543 -12.972 11.589 1.00 59.09 241 GLY A CA 1
ATOM 1746 C C . GLY A 1 241 ? 3.003 -13.335 10.206 1.00 59.09 241 GLY A C 1
ATOM 1747 O O . GLY A 1 241 ? 3.152 -14.470 9.768 1.00 59.09 241 GLY A O 1
ATOM 1748 N N . THR A 1 242 ? 2.311 -12.409 9.547 1.00 61.97 242 THR A N 1
ATOM 1749 C CA . THR A 1 242 ? 1.655 -12.673 8.258 1.00 61.97 242 THR A CA 1
ATOM 1750 C C . THR A 1 242 ? 2.623 -12.394 7.103 1.00 61.97 242 THR A C 1
ATOM 1752 O O . THR A 1 242 ? 3.332 -11.384 7.154 1.00 61.97 242 THR A O 1
ATOM 1755 N N . PRO A 1 243 ? 2.690 -13.238 6.053 1.00 61.69 243 PRO A N 1
ATOM 1756 C CA . PRO A 1 243 ? 3.538 -12.958 4.899 1.00 61.69 243 PRO A CA 1
ATOM 1757 C C . PRO A 1 243 ? 3.056 -11.682 4.201 1.00 61.69 243 PRO A C 1
ATOM 1759 O O . PRO A 1 243 ? 2.000 -11.650 3.575 1.00 61.69 243 PRO A O 1
ATOM 1762 N N . LEU A 1 244 ? 3.850 -10.616 4.316 1.00 68.12 244 LEU A N 1
ATOM 1763 C CA . LEU A 1 244 ? 3.594 -9.314 3.688 1.00 68.12 244 LEU A CA 1
ATOM 1764 C C . LEU A 1 244 ? 3.591 -9.392 2.151 1.00 68.12 244 LEU A C 1
ATOM 1766 O O . LEU A 1 244 ? 3.145 -8.456 1.490 1.00 68.12 244 LEU A O 1
ATOM 1770 N N . ASP A 1 245 ? 4.062 -10.508 1.592 1.00 71.00 245 ASP A N 1
ATOM 1771 C CA . ASP A 1 245 ? 4.251 -10.716 0.158 1.00 71.00 245 ASP A CA 1
ATOM 1772 C C . ASP A 1 245 ? 2.929 -10.670 -0.631 1.00 71.00 245 ASP A C 1
ATOM 1774 O O . ASP A 1 245 ? 2.900 -10.150 -1.746 1.00 71.00 245 ASP A O 1
ATOM 1778 N N . SER A 1 246 ? 1.813 -11.145 -0.057 1.00 85.50 246 SER A N 1
ATOM 1779 C CA . SER A 1 246 ? 0.486 -11.126 -0.701 1.00 85.50 246 SER A CA 1
ATOM 1780 C C . SER A 1 246 ? -0.281 -9.816 -0.502 1.00 85.50 246 SER A C 1
ATOM 1782 O O . SER A 1 246 ? -1.215 -9.521 -1.257 1.00 85.50 246 SER A O 1
ATOM 1784 N N . LEU A 1 247 ? 0.134 -8.995 0.465 1.00 89.88 247 LEU A N 1
ATOM 1785 C CA . LEU A 1 247 ? -0.580 -7.781 0.850 1.00 89.88 247 LEU A CA 1
ATOM 1786 C C . LEU A 1 247 ? -0.571 -6.722 -0.263 1.00 89.88 247 LEU A C 1
ATOM 1788 O O . LEU A 1 247 ? -1.562 -6.025 -0.465 1.00 89.88 247 LEU A O 1
ATOM 1792 N N . ALA A 1 248 ? 0.513 -6.640 -1.039 1.00 91.69 248 ALA A N 1
ATOM 1793 C CA . ALA A 1 248 ? 0.585 -5.766 -2.211 1.00 91.69 248 ALA A CA 1
ATOM 1794 C C . ALA A 1 248 ? -0.516 -6.085 -3.239 1.00 91.69 248 ALA A C 1
ATOM 1796 O O . ALA A 1 248 ? -1.157 -5.180 -3.774 1.00 91.69 248 ALA A O 1
ATOM 1797 N N . ALA A 1 249 ? -0.769 -7.374 -3.490 1.00 92.00 249 ALA A N 1
ATOM 1798 C CA . ALA A 1 249 ? -1.847 -7.804 -4.375 1.00 92.00 249 ALA A CA 1
ATOM 1799 C C . ALA A 1 249 ? -3.229 -7.505 -3.772 1.00 92.00 249 ALA A C 1
ATOM 1801 O O . ALA A 1 249 ? -4.122 -7.080 -4.502 1.00 92.00 249 ALA A O 1
ATOM 1802 N N . ALA A 1 250 ? -3.387 -7.645 -2.452 1.00 94.31 250 ALA A N 1
ATOM 1803 C CA . ALA A 1 250 ? -4.629 -7.299 -1.762 1.00 94.31 250 ALA A CA 1
ATOM 1804 C C . ALA A 1 250 ? -4.961 -5.802 -1.904 1.00 94.31 250 ALA A C 1
ATOM 1806 O O . ALA A 1 250 ? -6.089 -5.449 -2.241 1.00 94.31 250 ALA A O 1
ATOM 1807 N N . PHE A 1 251 ? -3.967 -4.918 -1.743 1.00 94.75 251 PHE A N 1
ATOM 1808 C CA . PHE A 1 251 ? -4.138 -3.475 -1.942 1.00 94.75 251 PHE A CA 1
ATOM 1809 C C . PHE A 1 251 ? -4.563 -3.105 -3.368 1.00 94.75 251 PHE A C 1
ATOM 1811 O O . PHE A 1 251 ? -5.402 -2.224 -3.531 1.00 94.75 251 PHE A O 1
ATOM 1818 N N . ARG A 1 252 ? -4.057 -3.796 -4.403 1.00 92.31 252 ARG A N 1
ATOM 1819 C CA . ARG A 1 252 ? -4.523 -3.595 -5.795 1.00 92.31 252 ARG A CA 1
ATOM 1820 C C . ARG A 1 252 ? -6.002 -3.934 -5.986 1.00 92.31 252 ARG A C 1
ATOM 1822 O O . ARG A 1 252 ? -6.621 -3.438 -6.923 1.00 92.31 252 ARG A O 1
ATOM 1829 N N . GLY A 1 253 ? -6.551 -4.796 -5.131 1.00 91.75 253 GLY A N 1
ATOM 1830 C CA . GLY A 1 253 ? -7.961 -5.174 -5.138 1.00 91.75 253 GLY A CA 1
ATOM 1831 C C . GLY A 1 253 ? -8.892 -4.148 -4.488 1.00 91.75 253 GLY A C 1
ATOM 1832 O O . GLY A 1 253 ? -10.097 -4.213 -4.730 1.00 91.75 253 GLY A O 1
ATOM 1833 N N . VAL A 1 254 ? -8.359 -3.205 -3.701 1.00 89.44 254 VAL A N 1
ATOM 1834 C CA . VAL A 1 254 ? -9.148 -2.145 -3.058 1.00 89.44 254 VAL A CA 1
ATOM 1835 C C . VAL A 1 254 ? -9.638 -1.182 -4.142 1.00 89.44 254 VAL A C 1
ATOM 1837 O O . VAL A 1 254 ? -8.832 -0.585 -4.856 1.00 89.44 254 VAL A O 1
ATOM 1840 N N . ARG A 1 255 ? -10.959 -1.061 -4.291 1.00 58.56 255 ARG A N 1
ATOM 1841 C CA . ARG A 1 255 ? -11.621 -0.156 -5.241 1.00 58.56 255 ARG A CA 1
ATOM 1842 C C . ARG A 1 255 ? -12.355 0.958 -4.524 1.00 58.56 255 ARG A C 1
ATOM 1844 O O . ARG A 1 255 ? -12.963 0.656 -3.475 1.00 58.56 255 ARG A O 1
#

Nearest PDB structures (foldseek):
  8sl0-assembly1_A  TM=3.463E-01  e=3.523E-02  Vitiosangium sp. GDMCC 1.1324
  6n9o-assembly1_A  TM=4.187E-01  e=2.726E-01  Homo sapiens
  8jyz-assembly1_A  TM=2.852E-01  e=1.046E+00  Neurospora crassa
  5j69-assembly2_B-3  TM=2.884E-01  e=6.791E+00  Homo sapiens
  5j67-assembly3_C  TM=2.061E-01  e=3.176E+00  Homo sapiens

Organism: NCBI:txid871652

Mean predicted aligned error: 8.77 Å